Protein AF-A0A957HFU1-F1 (afdb_monomer)

Secondary structure (DSSP, 8-state):
-HHHHHHHHHHHHHTS--------PPP---PPPPPPPP----PPPPTT----S---HHHHHHHHTS------TTSPPPP-TT--PPSPPSSHHHHHHHHHHHHHTT--HHHHHHHIIIII---TTT-EEEEEE-SSSSSS-EEEEEEEETTTEEEEEEEEESSSSEEEEEEEE-SSSSPPEEEEEE-TTSSSSPEEEEEEEEEEETTEEEEEEEEEEEETTTTEEEES--SPEEEE--TTSPPPEEE-SSSSSPPEEEEEE-----TTT-SPPPEEEEEEE-SSSEEEEEEEEPPP-S-------

Mean predicted aligned error: 11.3 Å

Radius of gyration: 30.87 Å; Cα contacts (8 Å, |Δi|>4): 499; chains: 1; bounding box: 79×84×91 Å

pLDDT: mean 87.58, std 14.79, range [49.31, 98.75]

Foldseek 3Di:
DVVVVVVVVVVVVVVPDDDPDDPCDDDPDDDPDDDDDDDDDDDDPDPPDPDDPDPDVVVVVVVVPDDDDPPPQLAADAADPPQDQDAADQFQVVNQVSVQSSRNVRHDQVRVVCCCVPRVVWQPPAWDWDFPADQQPSPGTWIWIWTQHRPQKTKIWIWDRGRRGIDTQDIDIAPGNHHWHWQDFACQAVPDDTKTWTWGWDAPDPPFIWIWIWIWGQDPVVRHIDTQAPDIDTHGPDPVADDWHWADPPPPSHTKTKHWQPDLDDPVGHGDWTFIWIFGDPPRHTHGDDTGTDDDPDDDDDDDD

Sequence (305 aa):
MRKRLTGLIILLLLAACQPTTDSLFPTEIPFPTITPGQRLSGMLPSPGARLEVGSNPATAAAVAAQPTVTPNTSVCPAPNADAELPDFPASRVAAIDALLIFLNSGGTVDALSSAVISQWDAFGESGYLISDQDLTGEGTPELVMGYIAPGDVGTMLIFGCQGGRYTQLYEAIADGLEPPQILTIDDVNNNPPAEVVFVRRQCSTADACEIQTQMIYWEYTVGRFVNILPDPVYTIDDPDISLPQMRDMDNDEVQELVINLESNGNAATGPLRTGVNIYDWNGQFYVLSIIQLDPPRYRIQVVQD

Nearest PDB structures (foldseek):
  7mqa-assembly1_LH  TM=3.792E-01  e=5.467E-01  Homo sapiens
  6trv-assembly1_BBB  TM=4.669E-01  e=1.741E+00  Scedosporium apiospermum
  2b5m-assembly1_A  TM=2.662E-01  e=1.810E-01  Homo sapiens

Solvent-accessible surface area (backbone atoms only — not comparable to full-atom values): 18234 Å² total; per-residue (Å²): 121,77,77,66,57,61,58,56,56,56,58,59,61,69,68,74,74,70,79,82,77,80,80,78,68,79,77,82,74,82,73,81,77,80,76,82,81,80,84,87,84,77,87,75,79,72,93,76,75,82,73,71,97,63,93,47,68,67,57,56,50,55,62,71,63,50,79,70,79,74,77,66,41,90,43,55,48,64,79,29,92,84,41,64,74,74,79,74,43,90,33,45,69,54,38,52,52,44,52,44,52,20,40,51,53,4,33,45,69,70,58,47,55,49,41,41,51,74,72,51,60,25,33,75,94,70,35,49,79,48,62,84,47,42,39,76,63,79,83,58,52,25,40,39,36,20,26,39,32,46,86,55,29,1,27,25,39,31,34,35,72,59,77,31,28,58,42,82,59,46,74,48,72,15,62,45,52,58,22,40,45,75,72,48,76,43,49,44,75,68,59,79,44,27,26,45,31,32,35,25,44,45,56,88,43,101,89,46,49,29,30,38,48,49,34,32,34,58,39,77,93,76,70,40,65,45,66,37,41,80,66,83,44,73,44,78,64,45,96,90,48,75,75,69,44,79,44,57,83,84,76,78,69,39,41,25,44,38,36,68,38,73,59,55,56,46,94,87,75,37,81,43,78,34,33,39,40,33,26,37,76,74,88,79,36,46,39,84,72,48,78,51,68,51,82,81,90,69,84,87,79,84,85,83,132

Structure (mmCIF, N/CA/C/O backbone):
data_AF-A0A957HFU1-F1
#
_entry.id   AF-A0A957HFU1-F1
#
loop_
_atom_site.group_PDB
_atom_site.id
_atom_site.type_symbol
_atom_site.label_atom_id
_atom_site.label_alt_id
_ato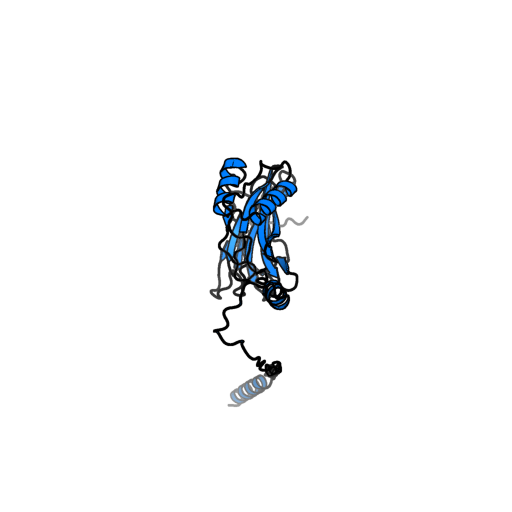m_site.label_comp_id
_atom_site.label_asym_id
_atom_site.label_entity_id
_atom_site.label_seq_id
_atom_site.pdbx_PDB_ins_code
_atom_site.Cartn_x
_atom_site.Cartn_y
_atom_site.Cartn_z
_atom_site.occupancy
_atom_site.B_iso_or_equiv
_atom_site.auth_seq_id
_atom_site.auth_comp_id
_atom_site.auth_asym_id
_atom_site.auth_atom_id
_atom_site.pdbx_PDB_model_num
ATOM 1 N N . MET A 1 1 ? 20.497 -62.457 -33.184 1.00 54.53 1 MET A N 1
ATOM 2 C CA . MET A 1 1 ? 19.951 -62.697 -31.825 1.00 54.53 1 MET A CA 1
ATOM 3 C C . MET A 1 1 ? 20.775 -62.089 -30.678 1.00 54.53 1 MET A C 1
ATOM 5 O O . MET A 1 1 ? 20.159 -61.584 -29.754 1.00 54.53 1 MET A O 1
ATOM 9 N N . ARG A 1 2 ? 22.120 -62.027 -30.723 1.00 50.06 2 ARG A N 1
ATOM 10 C CA . ARG A 1 2 ? 22.950 -61.489 -29.612 1.00 50.06 2 ARG A CA 1
ATOM 11 C C . ARG A 1 2 ? 22.766 -60.000 -29.248 1.00 50.06 2 ARG A C 1
ATOM 13 O O . ARG A 1 2 ? 22.955 -59.659 -28.092 1.00 50.06 2 ARG A O 1
ATOM 20 N N . LYS A 1 3 ? 22.357 -59.124 -30.178 1.00 49.31 3 LYS A N 1
ATOM 21 C CA . LYS A 1 3 ? 22.205 -57.674 -29.911 1.00 49.31 3 LYS A CA 1
ATOM 22 C C . LYS A 1 3 ? 20.935 -57.283 -29.136 1.00 49.31 3 LYS A C 1
ATOM 24 O O . LYS A 1 3 ? 20.869 -56.175 -28.625 1.00 49.31 3 LYS A O 1
ATOM 29 N N . ARG A 1 4 ? 19.934 -58.171 -29.030 1.00 53.31 4 ARG A N 1
ATOM 30 C CA . ARG A 1 4 ? 18.705 -57.890 -28.260 1.00 53.31 4 ARG A CA 1
ATOM 31 C C . ARG A 1 4 ? 18.848 -58.189 -26.765 1.00 53.31 4 ARG A C 1
ATOM 33 O O . ARG A 1 4 ? 18.104 -57.628 -25.975 1.00 53.31 4 ARG A O 1
ATOM 40 N N . LEU A 1 5 ? 19.820 -59.019 -26.376 1.00 60.72 5 LEU A N 1
ATOM 41 C CA . LEU A 1 5 ? 20.036 -59.368 -24.971 1.00 60.72 5 LEU A CA 1
ATOM 42 C C . LEU A 1 5 ? 20.732 -58.234 -24.200 1.00 60.72 5 LEU A C 1
ATOM 44 O O . LEU A 1 5 ? 20.415 -57.998 -23.043 1.00 60.72 5 LEU A O 1
ATOM 48 N N . THR A 1 6 ? 21.632 -57.490 -24.852 1.00 67.88 6 THR A N 1
ATOM 49 C CA . THR A 1 6 ? 22.420 -56.424 -24.209 1.00 67.88 6 THR A CA 1
ATOM 50 C C . THR A 1 6 ? 21.571 -55.212 -23.819 1.00 67.88 6 THR A C 1
ATOM 52 O O . THR A 1 6 ? 21.820 -54.608 -22.784 1.00 67.88 6 THR A O 1
ATOM 55 N N . GLY A 1 7 ? 20.532 -54.889 -24.599 1.00 70.12 7 GLY A N 1
ATOM 56 C CA . GLY A 1 7 ? 19.613 -53.793 -24.270 1.00 70.12 7 GLY A CA 1
ATOM 57 C C . GLY A 1 7 ? 18.745 -54.079 -23.041 1.00 70.1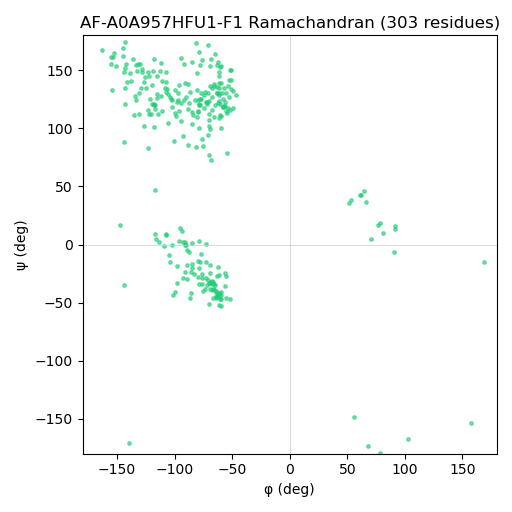2 7 GLY A C 1
ATOM 58 O O . GLY A 1 7 ? 18.458 -53.168 -22.272 1.00 70.12 7 GLY A O 1
ATOM 59 N N . LEU A 1 8 ? 18.384 -55.348 -22.810 1.00 73.06 8 LEU A N 1
ATOM 60 C CA . LEU A 1 8 ? 17.522 -55.722 -21.687 1.00 73.06 8 LEU A CA 1
ATOM 61 C C . LEU A 1 8 ? 18.246 -55.608 -20.334 1.00 73.06 8 LEU A C 1
ATOM 63 O O . LEU A 1 8 ? 17.627 -55.211 -19.353 1.00 73.06 8 LEU A O 1
ATOM 67 N N . ILE A 1 9 ? 19.553 -55.905 -20.272 1.00 73.62 9 ILE A N 1
ATOM 68 C CA . ILE A 1 9 ? 20.298 -55.813 -18.998 1.00 73.62 9 ILE A CA 1
ATOM 69 C C . ILE A 1 9 ? 20.615 -54.355 -18.627 1.00 73.62 9 ILE A C 1
ATOM 71 O O . ILE A 1 9 ? 20.656 -54.034 -17.445 1.00 73.62 9 ILE A O 1
ATOM 75 N N . ILE A 1 10 ? 20.760 -53.455 -19.610 1.00 70.31 10 ILE A N 1
ATOM 76 C CA . ILE A 1 10 ? 20.951 -52.018 -19.343 1.00 70.31 10 ILE A CA 1
ATOM 77 C C . ILE A 1 10 ? 19.667 -51.395 -18.769 1.00 70.31 10 ILE A C 1
ATOM 79 O O . ILE A 1 10 ? 19.746 -50.606 -17.833 1.00 70.31 10 ILE A O 1
ATOM 83 N N . LEU A 1 11 ? 18.485 -51.804 -19.249 1.00 69.25 11 LEU A N 1
ATOM 84 C CA . LEU A 1 11 ? 17.208 -51.349 -18.682 1.00 69.25 11 LEU A CA 1
ATOM 85 C C . LEU A 1 11 ? 16.969 -51.863 -17.251 1.00 69.25 11 LEU A C 1
ATOM 87 O O . LEU A 1 11 ? 16.405 -51.141 -16.436 1.00 69.25 11 LEU A O 1
ATOM 91 N N . LEU A 1 12 ? 17.435 -53.073 -16.923 1.00 70.88 12 LEU A N 1
ATOM 92 C CA . LEU A 1 12 ? 17.348 -53.626 -15.564 1.00 70.88 12 LEU A CA 1
ATOM 93 C C . LEU A 1 12 ? 18.286 -52.928 -14.566 1.00 70.88 12 LEU A C 1
ATOM 95 O O . LEU A 1 12 ? 17.945 -52.828 -13.391 1.00 70.88 12 LEU A O 1
ATOM 99 N N . LEU A 1 13 ? 19.433 -52.411 -15.017 1.00 68.62 13 LEU A N 1
ATOM 100 C CA . LEU A 1 13 ? 20.373 -51.684 -14.152 1.00 68.62 13 LEU A CA 1
ATOM 101 C C . LEU A 1 13 ? 19.903 -50.259 -13.816 1.00 68.62 13 LEU A C 1
ATOM 103 O O . LEU A 1 13 ? 20.257 -49.744 -12.761 1.00 68.62 13 LEU A O 1
ATOM 107 N N . LEU A 1 14 ? 19.072 -49.641 -14.662 1.00 65.88 14 LEU A N 1
ATOM 108 C CA . LEU A 1 14 ? 18.538 -48.292 -14.426 1.00 65.88 14 LEU A CA 1
ATOM 109 C C . LEU A 1 14 ? 17.357 -48.257 -13.437 1.00 65.88 14 LEU A C 1
ATOM 111 O O . LEU A 1 14 ? 17.033 -47.191 -12.926 1.00 65.88 14 LEU A O 1
ATOM 115 N N . ALA A 1 15 ? 16.741 -49.401 -13.122 1.00 62.97 15 ALA A N 1
ATOM 116 C CA . ALA A 1 15 ? 15.634 -49.484 -12.162 1.00 62.97 15 ALA A CA 1
ATOM 117 C C . ALA A 1 15 ? 16.084 -49.663 -10.694 1.00 62.97 15 ALA A C 1
ATOM 119 O O . ALA A 1 15 ? 15.249 -49.632 -9.796 1.00 62.97 15 ALA A O 1
ATOM 120 N N . ALA A 1 16 ? 17.383 -49.851 -10.428 1.00 62.06 16 ALA A N 1
ATOM 121 C CA . ALA A 1 16 ? 17.893 -50.172 -9.090 1.00 62.06 16 ALA A CA 1
ATOM 122 C C . ALA A 1 16 ? 18.288 -48.948 -8.233 1.00 62.06 16 ALA A C 1
ATOM 124 O O . ALA A 1 16 ? 18.712 -49.122 -7.094 1.00 62.06 16 ALA A O 1
ATOM 125 N N . CYS A 1 17 ? 18.146 -47.723 -8.749 1.00 56.97 17 CYS A N 1
ATOM 126 C CA . CYS A 1 17 ? 18.508 -46.488 -8.040 1.00 56.97 17 CYS A CA 1
ATOM 127 C C . CYS A 1 17 ? 17.298 -45.578 -7.788 1.00 56.97 17 CYS A C 1
ATOM 129 O O . CYS A 1 17 ? 17.365 -44.378 -8.044 1.00 56.97 17 CYS A O 1
ATOM 131 N N . GLN A 1 18 ? 16.188 -46.129 -7.289 1.00 68.75 18 GLN A N 1
ATOM 132 C CA . GLN A 1 18 ? 15.166 -45.279 -6.678 1.00 68.75 18 GLN A CA 1
ATOM 133 C C . GLN A 1 18 ? 15.597 -44.926 -5.245 1.00 68.75 18 GLN A C 1
ATOM 135 O O . GLN A 1 18 ? 15.896 -45.840 -4.474 1.00 68.75 18 GLN A O 1
ATOM 140 N N . PRO A 1 19 ? 15.676 -43.632 -4.885 1.00 71.19 19 PRO A N 1
ATOM 141 C CA . PRO A 1 19 ? 15.922 -43.230 -3.509 1.00 71.19 19 PRO A CA 1
ATOM 142 C C . PRO A 1 19 ? 14.761 -43.714 -2.639 1.00 71.19 19 PRO A C 1
ATOM 144 O O . PRO A 1 19 ? 13.595 -43.513 -2.976 1.00 71.19 19 PRO A O 1
ATOM 147 N N . THR A 1 20 ? 15.086 -44.373 -1.530 1.00 69.56 20 THR A N 1
ATOM 148 C CA . THR A 1 20 ? 14.116 -44.718 -0.495 1.00 69.56 20 THR A CA 1
ATOM 149 C C . THR A 1 20 ? 13.523 -43.415 0.034 1.00 69.56 20 THR A C 1
ATOM 151 O O . THR A 1 20 ? 14.231 -42.615 0.641 1.00 69.56 20 THR A O 1
ATOM 154 N N . THR A 1 21 ? 12.245 -43.165 -0.234 1.00 62.81 21 THR A N 1
ATOM 155 C CA . THR A 1 21 ? 11.500 -4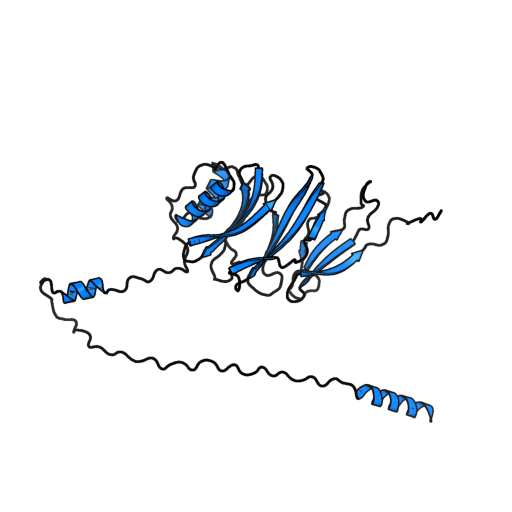2.097 0.426 1.00 62.81 21 THR A CA 1
ATOM 156 C C . THR A 1 21 ? 11.286 -42.516 1.872 1.00 62.81 21 THR A C 1
ATOM 158 O O . THR A 1 21 ? 10.442 -43.364 2.165 1.00 62.81 21 THR A O 1
ATOM 161 N N . ASP A 1 22 ? 12.081 -41.953 2.782 1.00 57.81 22 ASP A N 1
ATOM 162 C CA . ASP A 1 22 ? 11.796 -42.047 4.207 1.00 57.81 22 ASP A CA 1
ATOM 163 C C . ASP A 1 22 ? 10.425 -41.415 4.449 1.00 57.81 22 ASP A C 1
ATOM 165 O O . ASP A 1 22 ? 10.209 -40.215 4.277 1.00 57.81 22 ASP A O 1
ATOM 169 N N . SER A 1 23 ? 9.465 -42.269 4.792 1.00 57.56 23 SER A N 1
ATOM 170 C CA . SER A 1 23 ? 8.140 -41.852 5.208 1.00 57.56 23 SER A CA 1
ATOM 171 C C . SER A 1 23 ? 8.265 -41.211 6.585 1.00 57.56 23 SER A C 1
ATOM 173 O O . SER A 1 23 ? 8.268 -41.887 7.614 1.00 57.56 23 SER A O 1
ATOM 175 N N . LEU A 1 24 ? 8.399 -39.886 6.594 1.00 55.62 24 LEU A N 1
ATOM 176 C CA . LEU A 1 24 ? 8.180 -39.061 7.773 1.00 55.62 24 LEU A CA 1
ATOM 177 C C . LEU A 1 24 ? 6.678 -39.067 8.068 1.00 55.62 24 LEU A C 1
ATOM 179 O O . LEU A 1 24 ? 5.956 -38.130 7.734 1.00 55.62 24 LEU A O 1
ATOM 183 N N . PHE A 1 25 ? 6.182 -40.157 8.655 1.00 65.19 25 PHE A N 1
ATOM 184 C CA . PHE A 1 25 ? 4.889 -40.096 9.319 1.00 65.19 25 PHE A CA 1
ATOM 185 C C . PHE A 1 25 ? 4.981 -39.021 10.411 1.00 65.19 25 PHE A C 1
ATOM 187 O O . PHE A 1 25 ? 5.948 -39.030 11.182 1.00 65.19 25 PHE A O 1
ATOM 194 N N . PRO A 1 26 ? 4.019 -38.088 10.478 1.00 65.25 26 PRO A N 1
ATOM 195 C CA . PRO A 1 26 ? 4.007 -37.071 11.513 1.00 65.25 26 PRO A CA 1
ATOM 196 C C . PRO A 1 26 ? 3.991 -37.755 12.880 1.00 65.25 26 PRO A C 1
ATOM 198 O O . PRO A 1 26 ? 3.138 -38.597 13.160 1.00 65.25 26 PRO A O 1
ATOM 201 N N . THR A 1 27 ? 4.956 -37.408 13.730 1.00 63.84 27 THR A N 1
ATOM 202 C CA . THR A 1 27 ? 4.916 -37.740 15.155 1.00 63.84 27 THR A CA 1
ATOM 203 C C . THR A 1 27 ? 3.598 -37.226 15.718 1.00 63.84 27 THR A C 1
ATOM 205 O O . THR A 1 27 ? 3.361 -36.018 15.694 1.00 63.84 27 THR A O 1
ATOM 208 N N . GLU A 1 28 ? 2.745 -38.129 16.206 1.00 56.22 28 GLU A N 1
ATOM 209 C CA . GLU A 1 28 ? 1.543 -37.748 16.944 1.00 56.22 28 GLU A CA 1
ATOM 210 C C . GLU A 1 28 ? 1.954 -36.834 18.102 1.00 56.22 28 GLU A C 1
ATOM 212 O O . GLU A 1 28 ?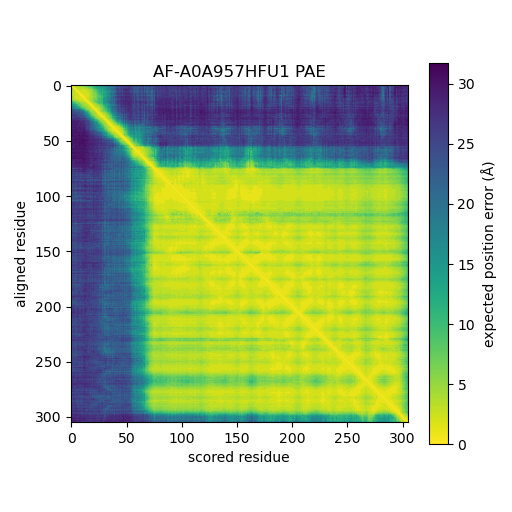 2.660 -37.240 19.027 1.00 56.22 28 GLU A O 1
ATOM 217 N N . ILE A 1 29 ? 1.538 -35.572 18.022 1.00 55.62 29 ILE A N 1
ATOM 218 C CA . ILE A 1 29 ? 1.706 -34.606 19.099 1.00 55.62 29 ILE A CA 1
ATOM 219 C C . ILE A 1 29 ? 0.673 -34.994 20.165 1.00 55.62 29 ILE A C 1
ATOM 221 O O . ILE A 1 29 ? -0.525 -34.979 19.870 1.00 55.62 29 ILE A O 1
ATOM 225 N N . PRO A 1 30 ? 1.078 -35.373 21.391 1.00 65.75 30 PRO A N 1
ATOM 226 C CA . PRO A 1 30 ? 0.121 -35.701 22.434 1.00 65.75 30 PRO A CA 1
ATOM 227 C C . PRO A 1 30 ? -0.656 -34.436 22.802 1.00 65.75 30 PRO A C 1
ATOM 229 O O . PRO A 1 30 ? -0.112 -33.509 23.404 1.00 65.75 30 PRO A O 1
ATOM 232 N N . PHE A 1 31 ? -1.937 -34.391 22.436 1.00 54.03 31 PHE A N 1
ATOM 233 C CA . PHE A 1 31 ? -2.833 -33.340 22.898 1.00 54.03 31 PHE A CA 1
ATOM 234 C C . PHE A 1 31 ? -2.915 -33.369 24.432 1.00 54.03 31 PHE A C 1
ATOM 236 O O . PHE A 1 31 ? -2.986 -34.450 25.028 1.00 54.03 31 PHE A O 1
ATOM 243 N N . PRO A 1 32 ? -2.917 -32.202 25.099 1.00 55.09 32 PRO A N 1
ATOM 244 C CA . PRO A 1 32 ? -3.079 -32.138 26.540 1.00 55.09 32 PRO A CA 1
ATOM 245 C C . PRO A 1 32 ? -4.427 -32.749 26.932 1.00 55.09 32 PRO A C 1
ATOM 247 O O . PRO A 1 32 ? -5.492 -32.309 26.503 1.00 55.09 32 PRO A O 1
ATOM 250 N N . THR A 1 33 ? -4.364 -33.790 27.759 1.00 66.38 33 THR A N 1
ATOM 251 C CA . THR A 1 33 ? -5.538 -34.427 28.357 1.00 66.38 33 THR A CA 1
ATOM 252 C C . THR A 1 33 ? -6.344 -33.369 29.113 1.00 66.38 33 THR A C 1
ATOM 254 O O . THR A 1 33 ? -5.821 -32.721 30.018 1.00 66.38 33 THR A O 1
ATOM 257 N N . ILE A 1 34 ? -7.615 -33.198 28.747 1.00 59.44 34 ILE A N 1
ATOM 258 C CA . ILE A 1 34 ? -8.580 -32.344 29.449 1.00 59.44 34 ILE A CA 1
ATOM 259 C C . ILE A 1 34 ? -8.572 -32.637 30.956 1.00 59.44 34 ILE A C 1
ATOM 261 O O . ILE A 1 34 ? -8.908 -33.739 31.393 1.00 59.44 34 ILE A O 1
ATOM 265 N N . THR A 1 35 ? -8.204 -31.635 31.757 1.00 67.88 35 THR A N 1
ATOM 266 C CA . THR A 1 35 ? -8.335 -31.670 33.218 1.00 67.88 35 THR A CA 1
ATOM 267 C C . THR A 1 35 ? -9.820 -31.807 33.576 1.00 67.88 35 THR A C 1
ATOM 269 O O . THR A 1 35 ? -10.614 -30.959 33.163 1.00 67.88 35 THR A O 1
ATOM 272 N N . PRO A 1 36 ? -10.235 -32.832 34.345 1.00 63.25 36 PRO A N 1
ATOM 273 C CA . PRO A 1 36 ? -11.622 -32.977 34.768 1.00 63.25 36 PRO A CA 1
ATOM 274 C C . PRO A 1 36 ? -12.076 -31.742 35.556 1.00 63.25 36 PRO A C 1
ATOM 276 O O . PRO A 1 36 ? -11.525 -31.431 36.613 1.00 63.25 36 PRO A O 1
ATOM 279 N N . GLY A 1 37 ? -13.083 -31.034 35.042 1.00 58.84 37 GLY A N 1
ATOM 280 C CA . GLY A 1 37 ? -13.685 -29.900 35.736 1.00 58.84 37 GLY A CA 1
ATOM 281 C C . GLY A 1 37 ? -14.295 -30.335 37.069 1.00 58.84 37 GLY A C 1
ATOM 282 O O . GLY A 1 37 ? -15.053 -31.305 37.133 1.00 58.84 37 GLY A O 1
ATOM 283 N N . GLN A 1 38 ? -13.971 -29.622 38.150 1.00 64.31 38 GLN A N 1
ATOM 284 C CA . GLN A 1 38 ? -14.606 -29.848 39.444 1.00 64.31 38 GLN A CA 1
ATOM 285 C C . GLN A 1 38 ? -16.003 -29.229 39.461 1.00 64.31 38 GLN A C 1
ATOM 287 O O . GLN A 1 38 ? -16.200 -28.061 39.131 1.00 64.31 38 GLN A O 1
ATOM 292 N N . ARG A 1 39 ? -16.991 -30.020 39.882 1.00 60.69 39 ARG A N 1
ATOM 293 C CA . ARG A 1 39 ? -18.360 -29.551 40.075 1.00 60.69 39 ARG A CA 1
ATOM 294 C C . ARG A 1 39 ? -18.452 -28.833 41.420 1.00 60.69 39 ARG A C 1
ATOM 296 O O . ARG A 1 39 ? -18.416 -29.473 42.467 1.00 60.69 39 ARG A O 1
ATOM 303 N N . LEU A 1 40 ? -18.608 -27.514 41.392 1.00 59.44 40 LEU A N 1
ATOM 304 C CA . LEU A 1 40 ? -18.982 -26.741 42.574 1.00 59.44 40 LEU A CA 1
ATOM 305 C C . LEU A 1 40 ? -20.491 -26.898 42.808 1.00 59.44 40 LEU A C 1
ATOM 307 O O . LEU A 1 40 ? -21.304 -26.661 41.916 1.00 59.44 40 LEU A O 1
ATOM 311 N N . SER A 1 41 ? -20.880 -27.336 44.004 1.00 66.12 41 SER A N 1
ATOM 312 C CA . SER A 1 41 ? -22.271 -27.321 44.469 1.00 66.12 41 SER A CA 1
ATOM 313 C C . SER A 1 41 ? -22.364 -26.466 45.723 1.00 66.12 41 SER A C 1
ATOM 315 O O . SER A 1 41 ? -21.704 -26.747 46.718 1.00 66.12 41 SER A O 1
ATOM 317 N N . GLY A 1 42 ? -23.190 -25.425 45.659 1.00 76.12 42 GLY A N 1
ATOM 318 C CA . GLY A 1 42 ? -23.568 -24.590 46.794 1.00 76.12 42 GLY A CA 1
ATOM 319 C C . GLY A 1 42 ? -25.086 -24.589 46.954 1.00 76.12 42 GLY A C 1
ATOM 320 O O . GLY A 1 42 ? -25.818 -24.720 45.973 1.00 76.12 42 GLY A O 1
ATOM 321 N N . MET A 1 43 ? -25.565 -24.460 48.190 1.00 66.56 43 MET A N 1
ATOM 322 C CA . MET A 1 43 ? -26.986 -24.236 48.458 1.00 66.56 43 MET A CA 1
ATOM 323 C C . MET A 1 43 ? -27.382 -22.850 47.941 1.00 66.56 43 MET A C 1
ATOM 325 O O . MET A 1 43 ? -26.898 -21.837 48.443 1.00 66.56 43 MET A O 1
ATOM 329 N N . LEU A 1 44 ? -28.274 -22.809 46.951 1.00 56.06 44 LEU A N 1
ATOM 330 C CA . LEU A 1 44 ? -28.971 -21.582 46.579 1.00 56.06 44 LEU A CA 1
ATOM 331 C C . LEU A 1 44 ? -29.978 -21.240 47.691 1.00 56.06 44 LEU A C 1
ATOM 333 O O . LEU A 1 44 ? -30.741 -22.122 48.098 1.00 56.06 44 LEU A O 1
ATOM 337 N N . PRO A 1 45 ? -30.002 -19.998 48.203 1.00 63.53 45 PRO A N 1
ATOM 338 C CA . PRO A 1 45 ? -31.025 -19.584 49.152 1.00 63.53 45 PRO A CA 1
ATOM 339 C C . PRO A 1 45 ? -32.412 -19.687 48.502 1.00 63.53 45 PRO A C 1
ATOM 341 O O . PRO A 1 45 ? -32.605 -19.273 47.358 1.00 63.53 45 PRO A O 1
ATOM 344 N N . SER A 1 46 ? -33.375 -20.260 49.229 1.00 66.56 46 SER A N 1
ATOM 345 C CA . SER A 1 46 ? -34.743 -20.466 48.744 1.00 66.56 46 SER A CA 1
ATOM 346 C C . SER A 1 46 ? -35.384 -19.154 48.260 1.00 66.56 46 SER A C 1
ATOM 348 O O . SER A 1 46 ? -35.405 -18.175 49.015 1.00 66.56 46 SER A O 1
ATOM 350 N N . PRO A 1 47 ? -35.983 -19.131 47.054 1.00 51.94 47 PRO A N 1
ATOM 351 C CA . PRO A 1 47 ? -36.770 -17.999 46.588 1.00 51.94 47 PRO A CA 1
ATOM 352 C C . PRO A 1 47 ? -38.059 -17.923 47.415 1.00 51.94 47 PRO A C 1
ATOM 354 O O . PRO A 1 47 ? -38.994 -18.691 47.206 1.00 51.94 47 PRO A O 1
ATOM 357 N N . GLY A 1 48 ? -38.092 -17.038 48.413 1.00 54.91 48 GLY A N 1
ATOM 358 C CA . GLY A 1 48 ? -39.274 -16.865 49.266 1.00 54.91 48 GLY A CA 1
ATOM 359 C C . GLY A 1 48 ? -39.081 -16.020 50.524 1.00 54.91 48 GLY A C 1
ATOM 360 O O . GLY A 1 48 ? -40.068 -15.567 51.101 1.00 54.91 48 GLY A O 1
ATOM 361 N N . ALA A 1 49 ? -37.845 -15.744 50.948 1.00 56.56 49 ALA A N 1
ATOM 362 C CA . ALA A 1 49 ? -37.613 -14.825 52.058 1.00 56.56 49 ALA A CA 1
ATOM 363 C C . ALA A 1 49 ? -37.744 -13.371 51.575 1.00 56.56 49 ALA A C 1
ATOM 365 O O . ALA A 1 49 ? -36.824 -12.818 50.973 1.00 56.56 49 ALA A O 1
ATOM 366 N N . ARG A 1 50 ? -38.895 -12.738 51.841 1.00 52.09 50 ARG A N 1
ATOM 367 C CA . ARG A 1 50 ? -39.006 -11.273 51.854 1.00 52.09 50 ARG A CA 1
ATOM 368 C C . ARG A 1 50 ? -38.034 -10.748 52.913 1.00 52.09 50 ARG A C 1
ATOM 370 O O . ARG A 1 50 ? -38.326 -10.810 54.102 1.00 52.09 50 ARG A O 1
ATOM 377 N N . LEU A 1 51 ? -36.872 -10.281 52.469 1.00 52.16 51 LEU A N 1
ATOM 378 C CA . LEU A 1 51 ? -35.942 -9.531 53.300 1.00 52.16 51 LEU A CA 1
ATOM 379 C C . LEU A 1 51 ? -36.571 -8.164 53.576 1.00 52.16 51 LEU A C 1
ATOM 381 O O . LEU A 1 51 ? -36.748 -7.357 52.664 1.00 52.16 51 LEU A O 1
ATOM 385 N N . GLU A 1 52 ? -36.937 -7.927 54.835 1.00 58.50 52 GLU A N 1
ATOM 386 C CA . GLU A 1 52 ? -37.094 -6.567 55.337 1.00 58.50 52 GLU A CA 1
ATOM 387 C C . GLU A 1 52 ? -35.810 -5.786 55.045 1.00 58.50 52 GLU A C 1
ATOM 389 O O . GLU A 1 52 ? -34.703 -6.326 55.113 1.00 58.50 52 GLU A O 1
ATOM 394 N N . VAL A 1 53 ? -35.981 -4.516 54.680 1.00 53.78 53 VAL A N 1
ATOM 395 C CA . VAL A 1 53 ? -34.926 -3.563 54.326 1.00 53.78 53 VAL A CA 1
ATOM 396 C C . VAL A 1 53 ? -34.115 -3.226 55.583 1.00 53.78 53 VAL A C 1
ATOM 398 O O . VAL A 1 53 ? -34.245 -2.166 56.180 1.00 53.78 53 VAL A O 1
ATOM 401 N N . GLY A 1 54 ? -33.307 -4.180 56.025 1.00 57.91 54 GLY A N 1
ATOM 402 C CA . GLY A 1 54 ? -32.258 -4.023 57.013 1.00 57.91 54 GLY A CA 1
ATOM 403 C C . GLY A 1 54 ? -30.947 -4.331 56.315 1.00 57.91 54 GLY A C 1
ATOM 404 O O . GLY A 1 54 ? -30.774 -5.419 55.767 1.00 57.91 54 GLY A O 1
ATOM 405 N N . SER A 1 55 ? -30.053 -3.351 56.292 1.00 60.19 55 SER A N 1
ATOM 406 C CA . SER A 1 55 ? -28.703 -3.371 55.733 1.00 60.19 55 SER A CA 1
ATOM 407 C C . SER A 1 55 ? -27.862 -4.517 56.312 1.00 60.19 55 SER A C 1
ATOM 409 O O . SER A 1 55 ? -27.024 -4.333 57.189 1.00 60.19 55 SER A O 1
ATOM 411 N N . ASN A 1 56 ? -28.088 -5.732 55.815 1.00 63.28 56 ASN A N 1
ATOM 412 C CA . ASN A 1 56 ? -27.233 -6.870 56.087 1.00 63.28 56 ASN A CA 1
ATOM 413 C C . ASN A 1 56 ? -25.914 -6.657 55.318 1.00 63.28 56 ASN A C 1
ATOM 415 O O . ASN A 1 56 ? -25.950 -6.550 54.086 1.00 63.28 56 ASN A O 1
ATOM 419 N N . PRO A 1 57 ? -24.751 -6.616 55.995 1.00 64.44 57 PRO A N 1
ATOM 420 C CA . PRO A 1 57 ? -23.451 -6.491 55.336 1.00 64.44 57 PRO A CA 1
ATOM 421 C C . PRO A 1 57 ? -23.195 -7.593 54.293 1.00 64.44 57 PRO A C 1
ATOM 423 O O . PRO A 1 57 ? -22.468 -7.360 53.331 1.00 64.44 57 PRO A O 1
ATOM 426 N N . ALA A 1 58 ? -23.844 -8.756 54.411 1.00 60.62 58 ALA A N 1
ATOM 427 C CA . ALA A 1 58 ? -23.785 -9.821 53.412 1.00 60.62 58 ALA A CA 1
ATOM 428 C C . ALA A 1 58 ? -24.454 -9.437 52.079 1.00 60.62 58 ALA A C 1
ATOM 430 O O . ALA A 1 58 ? -23.982 -9.855 51.027 1.00 60.62 58 ALA A O 1
ATOM 431 N N . THR A 1 59 ? -25.504 -8.611 52.091 1.00 64.44 59 THR A N 1
ATOM 432 C CA . THR A 1 59 ? -26.144 -8.120 50.858 1.00 64.44 59 THR A CA 1
ATOM 433 C C . THR A 1 59 ? -25.270 -7.070 50.175 1.00 64.44 59 THR A C 1
ATOM 435 O O . THR A 1 59 ? -25.126 -7.094 48.957 1.00 64.44 59 THR A O 1
ATOM 438 N N . ALA A 1 60 ? -24.618 -6.194 50.948 1.00 62.88 60 ALA A N 1
ATOM 439 C CA . ALA A 1 60 ? -23.646 -5.241 50.410 1.00 62.88 60 ALA A CA 1
ATOM 440 C C . ALA A 1 60 ? -22.424 -5.955 49.804 1.00 62.88 60 ALA A C 1
ATOM 442 O O . ALA A 1 60 ? -21.988 -5.595 48.715 1.00 62.88 60 ALA A O 1
ATOM 443 N N . ALA A 1 61 ? -21.926 -7.012 50.455 1.00 67.38 61 ALA A N 1
ATOM 444 C CA . ALA A 1 61 ? -20.847 -7.843 49.923 1.00 67.38 61 ALA A CA 1
ATOM 445 C C . ALA A 1 61 ? -21.267 -8.626 48.666 1.00 67.38 61 ALA A C 1
ATOM 447 O O . ALA A 1 61 ? -20.482 -8.726 47.731 1.00 67.38 61 ALA A O 1
ATOM 448 N N . ALA A 1 62 ? -22.502 -9.134 48.602 1.00 62.47 62 ALA A N 1
ATOM 449 C CA . ALA A 1 62 ? -23.012 -9.849 47.430 1.00 62.47 62 ALA A CA 1
ATOM 450 C C . ALA A 1 62 ? -23.240 -8.934 46.213 1.00 62.47 62 ALA A C 1
ATOM 452 O O . ALA A 1 62 ? -23.038 -9.367 45.083 1.00 62.47 62 ALA A O 1
ATOM 453 N N . VAL A 1 63 ? -23.629 -7.671 46.431 1.00 64.62 63 VAL A N 1
ATOM 454 C CA . VAL A 1 63 ? -23.734 -6.669 45.356 1.00 64.62 63 VAL A CA 1
ATOM 455 C C . VAL A 1 63 ? -22.347 -6.178 44.927 1.00 64.62 63 VAL A C 1
ATOM 457 O O . VAL A 1 63 ? -22.093 -6.057 43.734 1.00 64.62 63 VAL A O 1
ATOM 460 N N . ALA A 1 64 ? -21.421 -5.962 45.868 1.00 67.56 64 ALA A N 1
ATOM 461 C CA . ALA A 1 64 ? -20.044 -5.562 45.560 1.00 67.56 64 ALA A CA 1
ATOM 462 C C . ALA A 1 64 ? -19.215 -6.675 44.889 1.00 67.56 64 ALA A C 1
ATOM 464 O O . ALA A 1 64 ? -18.254 -6.379 44.187 1.00 67.56 64 ALA A O 1
ATOM 465 N N . ALA A 1 65 ? -19.586 -7.942 45.093 1.00 64.31 65 ALA A N 1
ATOM 466 C CA . ALA A 1 65 ? -18.964 -9.102 44.459 1.00 64.31 65 ALA A CA 1
ATOM 467 C C . ALA A 1 65 ? -19.671 -9.540 43.166 1.00 64.31 65 ALA A C 1
ATOM 469 O O . ALA A 1 65 ? -19.396 -10.637 42.671 1.00 64.31 65 ALA A O 1
ATOM 470 N N . GLN A 1 66 ? -20.587 -8.730 42.614 1.00 67.56 66 GLN A N 1
ATOM 471 C CA . GLN A 1 66 ? -21.095 -9.016 41.278 1.00 67.56 66 GLN A CA 1
ATOM 472 C C . GLN A 1 66 ? -19.924 -8.970 40.292 1.00 67.56 66 GLN A C 1
ATOM 474 O O . GLN A 1 66 ? -19.172 -7.992 40.302 1.00 67.56 66 GLN A O 1
ATOM 479 N N . PRO A 1 67 ? -19.746 -10.009 39.457 1.00 64.25 67 PRO A N 1
ATOM 480 C CA . PRO A 1 67 ? -18.758 -9.973 38.397 1.00 64.25 67 PRO A CA 1
ATOM 481 C C . PRO A 1 67 ? -19.034 -8.736 37.550 1.00 64.25 67 PRO A C 1
ATOM 483 O O . PRO A 1 67 ? -20.095 -8.625 36.932 1.00 64.25 67 PRO A O 1
ATOM 486 N N . THR A 1 68 ? -18.109 -7.781 37.548 1.00 72.94 68 THR A N 1
ATOM 487 C CA . THR A 1 68 ? -18.121 -6.755 36.516 1.00 72.94 68 THR A CA 1
ATOM 488 C C . THR A 1 68 ? -17.901 -7.478 35.196 1.00 72.94 68 THR A C 1
ATOM 490 O O . THR A 1 68 ? -17.089 -8.403 35.118 1.00 72.94 68 THR A O 1
ATOM 493 N N . VAL A 1 69 ? -18.681 -7.117 34.174 1.00 69.56 69 VAL A N 1
ATOM 494 C CA . VAL A 1 69 ? -18.507 -7.672 32.829 1.00 69.56 69 VAL A CA 1
ATOM 495 C C . VAL A 1 69 ? -17.037 -7.490 32.475 1.00 69.56 69 VAL A C 1
ATOM 497 O O . VAL A 1 69 ? -16.555 -6.357 32.458 1.00 69.56 69 VAL A O 1
ATOM 500 N N . THR A 1 70 ? -16.307 -8.595 32.294 1.00 67.88 70 THR A N 1
ATOM 501 C CA . THR A 1 70 ? -14.910 -8.529 31.869 1.00 67.88 70 THR A CA 1
ATOM 502 C C . THR A 1 70 ? -14.904 -7.745 30.562 1.00 67.88 70 THR A C 1
ATOM 504 O O . THR A 1 70 ? -15.608 -8.162 29.638 1.00 67.88 70 THR A O 1
ATOM 507 N N . PRO A 1 71 ? -14.218 -6.589 30.492 1.00 69.31 71 PRO A N 1
ATOM 508 C CA . PRO A 1 71 ? -14.220 -5.780 29.287 1.00 69.31 71 PRO A CA 1
ATOM 509 C C . PRO A 1 71 ? -13.815 -6.651 28.105 1.00 69.31 71 PRO A C 1
ATOM 511 O O . PRO A 1 71 ? -12.802 -7.349 28.177 1.00 69.31 71 PRO A O 1
ATOM 514 N N . ASN A 1 72 ? -14.627 -6.654 27.050 1.00 72.56 72 ASN A N 1
ATOM 515 C CA . ASN A 1 72 ? -14.278 -7.388 25.850 1.00 72.56 72 ASN A CA 1
ATOM 516 C C . ASN A 1 72 ? -13.211 -6.595 25.090 1.00 72.56 72 ASN A C 1
ATOM 518 O O . ASN A 1 72 ? -13.527 -5.729 24.281 1.00 72.56 72 ASN A O 1
ATOM 522 N N . THR A 1 73 ? -11.943 -6.871 25.384 1.00 75.62 73 THR A N 1
ATOM 523 C CA . THR A 1 73 ? -10.800 -6.207 24.747 1.00 75.62 73 THR A CA 1
ATOM 524 C C . THR A 1 73 ? -10.573 -6.659 23.304 1.00 75.62 73 THR A C 1
ATOM 526 O O . THR A 1 73 ? -9.622 -6.194 22.685 1.00 75.62 73 THR A O 1
ATOM 529 N N . SER A 1 74 ? -11.397 -7.567 22.769 1.00 75.31 74 SER A N 1
ATOM 530 C CA . SER A 1 74 ? -11.378 -7.936 21.350 1.00 75.31 74 SER A CA 1
ATOM 531 C C . SER A 1 74 ? -12.319 -7.078 20.501 1.00 75.31 74 SER A C 1
ATOM 533 O O . SER A 1 74 ? -12.441 -7.328 19.311 1.00 75.31 74 SER A O 1
ATOM 535 N N . VAL A 1 75 ? -13.040 -6.123 21.100 1.00 85.81 75 VAL A N 1
ATOM 536 C CA . VAL A 1 75 ? -14.006 -5.274 20.392 1.00 85.81 75 VAL A CA 1
ATOM 537 C C . VAL A 1 75 ? -13.516 -3.840 20.429 1.00 85.81 75 VAL A C 1
ATOM 539 O O . VAL A 1 75 ? -13.172 -3.320 21.492 1.00 85.81 75 VAL A O 1
ATOM 542 N N . CYS A 1 76 ? -13.487 -3.206 19.264 1.00 92.12 76 CYS A N 1
ATOM 543 C CA . CYS A 1 76 ? -13.102 -1.809 19.135 1.00 92.12 76 CYS A CA 1
ATOM 544 C C . CYS A 1 76 ? -14.094 -0.890 19.850 1.00 92.12 76 CYS A C 1
ATOM 546 O O . CYS A 1 76 ? -15.212 -1.310 20.174 1.00 92.12 76 CYS A O 1
ATOM 548 N N . PRO A 1 77 ? -13.709 0.370 20.106 1.00 94.31 77 PRO A N 1
ATOM 549 C CA . PRO A 1 77 ? -14.604 1.341 20.713 1.00 94.31 77 PRO A CA 1
ATOM 550 C C . PRO A 1 77 ? -15.951 1.374 19.991 1.00 94.31 77 PRO A C 1
ATOM 552 O O . PRO A 1 77 ? -16.018 1.392 18.762 1.00 94.31 77 PRO A O 1
ATOM 555 N N . ALA A 1 78 ? -17.032 1.334 20.770 1.00 93.50 78 ALA A N 1
ATOM 556 C CA . ALA A 1 78 ? -18.372 1.371 20.210 1.00 93.50 78 ALA A CA 1
ATOM 557 C C . ALA A 1 78 ? -18.583 2.687 19.437 1.00 93.50 78 ALA A C 1
ATOM 559 O O . ALA A 1 78 ? -18.093 3.726 19.890 1.00 93.50 78 ALA A O 1
ATOM 560 N N . PRO A 1 79 ? -19.338 2.666 18.323 1.00 96.00 79 PRO A N 1
ATOM 561 C CA . PRO A 1 79 ? -19.650 3.869 17.568 1.00 96.00 79 PRO A CA 1
ATOM 562 C C . PRO A 1 79 ? -20.212 4.991 18.447 1.00 96.00 79 PRO A C 1
ATOM 564 O O . PRO A 1 79 ? -21.121 4.775 19.251 1.00 96.00 79 PRO A O 1
ATOM 567 N N . ASN A 1 80 ? -19.694 6.197 18.253 1.00 97.00 80 ASN A N 1
ATOM 568 C CA . ASN A 1 80 ? -20.065 7.413 18.951 1.00 97.00 80 ASN A CA 1
ATOM 569 C C . ASN A 1 80 ? -20.309 8.518 17.921 1.00 97.00 80 ASN A C 1
ATOM 571 O O . ASN A 1 80 ? -19.381 8.981 17.261 1.00 97.00 80 ASN A O 1
ATOM 575 N N . ALA A 1 81 ? -21.565 8.943 17.795 1.00 93.88 81 ALA A N 1
ATOM 576 C CA . ALA A 1 81 ? -21.962 9.977 16.843 1.00 93.88 81 ALA A CA 1
ATOM 577 C C . ALA A 1 81 ? -21.425 11.375 17.200 1.00 93.88 81 ALA A C 1
ATOM 579 O O . ALA A 1 81 ? -21.387 12.236 16.329 1.00 93.88 81 ALA A O 1
ATOM 580 N N . ASP A 1 82 ? -21.001 11.580 18.451 1.00 96.31 82 ASP A N 1
ATOM 581 C CA . ASP A 1 82 ? -20.438 12.844 18.935 1.00 96.31 82 ASP A CA 1
ATOM 582 C C . ASP A 1 82 ? -18.905 12.900 18.774 1.00 96.31 82 ASP A C 1
ATOM 584 O O . ASP A 1 82 ? -18.264 13.853 19.216 1.00 96.31 82 ASP A O 1
ATOM 588 N N . ALA A 1 83 ? -18.284 11.861 18.203 1.00 97.38 83 ALA A N 1
ATOM 589 C CA . ALA A 1 83 ? -16.863 11.893 17.885 1.00 97.38 83 ALA A CA 1
ATOM 590 C C . ALA A 1 83 ? -16.622 12.857 16.716 1.00 97.38 83 ALA A C 1
ATOM 592 O O . ALA A 1 83 ? -17.175 12.688 15.630 1.00 97.38 83 ALA A O 1
ATOM 593 N N . GLU A 1 84 ? -15.765 13.849 16.936 1.00 96.19 84 GLU A N 1
ATOM 594 C CA . GLU A 1 84 ? -15.433 14.874 15.949 1.00 96.19 84 GLU A CA 1
ATOM 595 C C . GLU A 1 84 ? -13.940 14.832 15.627 1.00 96.19 84 GLU A C 1
ATOM 597 O O . GLU A 1 84 ? -13.094 14.666 16.511 1.00 96.19 84 GLU A O 1
ATOM 602 N N . LEU A 1 85 ? -13.617 14.956 14.340 1.00 96.19 85 LEU A N 1
ATOM 603 C CA . LEU A 1 85 ? -12.243 15.112 13.883 1.00 96.19 85 LEU A CA 1
ATOM 604 C C . LEU A 1 85 ? -11.847 16.588 14.077 1.00 96.19 85 LEU A C 1
ATOM 606 O O . LEU A 1 85 ? -12.640 17.466 13.734 1.00 96.19 85 LEU A O 1
ATOM 610 N N . PRO A 1 86 ? -10.670 16.896 14.646 1.00 96.38 86 PRO A N 1
ATOM 611 C CA . PRO A 1 86 ? -10.237 18.281 14.793 1.00 96.38 86 PRO A CA 1
ATOM 612 C C . PRO A 1 86 ? -9.867 18.902 13.435 1.00 96.38 86 PRO A C 1
ATOM 614 O O . PRO A 1 86 ? -9.744 18.208 12.421 1.00 96.38 86 PRO A O 1
ATOM 617 N N . ASP A 1 87 ? -9.615 20.215 13.442 1.00 96.38 87 ASP A N 1
ATOM 618 C CA . ASP A 1 87 ? -9.041 20.933 12.299 1.00 96.38 87 ASP A CA 1
ATOM 619 C C . ASP A 1 87 ? -7.768 20.246 11.775 1.00 96.38 87 ASP A C 1
ATOM 621 O O . ASP A 1 87 ? -7.018 19.634 12.546 1.00 96.38 87 ASP A O 1
ATOM 625 N N . PHE A 1 88 ? -7.507 20.379 10.467 1.00 96.00 88 PHE A N 1
ATOM 626 C CA . PHE A 1 88 ? -6.397 19.685 9.816 1.00 96.00 88 PHE A CA 1
ATOM 627 C C . PHE A 1 88 ? -5.051 20.041 10.473 1.00 96.00 88 PHE A C 1
ATOM 629 O O . PHE A 1 88 ? -4.664 21.218 10.481 1.00 96.00 88 PHE A O 1
ATOM 636 N N . PRO A 1 89 ? -4.329 19.063 11.056 1.00 97.19 89 PRO A N 1
ATOM 637 C CA . PRO A 1 89 ? -3.137 19.376 11.833 1.00 97.19 89 PRO A CA 1
ATOM 638 C C . PRO A 1 89 ? -1.977 19.906 10.987 1.00 97.19 89 PRO A C 1
ATOM 640 O O . PRO A 1 89 ? -1.875 19.659 9.793 1.00 97.19 89 PRO A O 1
ATOM 643 N N . ALA A 1 90 ? -1.032 20.597 11.628 1.00 97.06 90 ALA A N 1
ATOM 644 C CA . ALA A 1 90 ? 0.111 21.201 10.935 1.00 97.06 90 ALA A CA 1
ATOM 645 C C . ALA A 1 90 ? 1.225 20.205 10.549 1.00 97.06 90 ALA A C 1
ATOM 647 O O . ALA A 1 90 ? 2.185 20.588 9.882 1.00 97.06 90 ALA A O 1
ATOM 648 N N . SER A 1 91 ? 1.158 18.951 11.007 1.00 97.44 91 SER A N 1
ATOM 649 C CA . SER A 1 91 ? 2.174 17.931 10.730 1.00 97.44 91 SER A CA 1
ATOM 650 C C . SER A 1 91 ? 1.549 16.555 10.525 1.00 97.44 91 SER A C 1
ATOM 652 O O . SER A 1 91 ? 0.514 16.243 11.115 1.00 97.44 91 SER A O 1
ATOM 654 N N . ARG A 1 92 ? 2.220 15.704 9.738 1.00 96.94 92 ARG A N 1
ATOM 655 C CA . ARG A 1 92 ? 1.827 14.303 9.518 1.00 96.94 92 ARG A CA 1
ATOM 656 C C . ARG A 1 92 ? 1.604 13.534 10.822 1.00 96.94 92 ARG A C 1
ATOM 658 O O . ARG A 1 92 ? 0.575 12.892 10.972 1.00 96.94 92 ARG A O 1
ATOM 665 N N . VAL A 1 93 ? 2.521 13.648 11.783 1.00 97.75 93 VAL A N 1
ATOM 666 C CA . VAL A 1 93 ? 2.403 12.952 13.077 1.00 97.75 93 VAL A CA 1
ATOM 667 C C . VAL A 1 93 ? 1.158 13.411 13.842 1.00 97.75 93 VAL A C 1
ATOM 669 O O . VAL A 1 93 ? 0.401 12.581 14.328 1.00 97.75 93 VAL A O 1
ATOM 672 N N . ALA A 1 94 ? 0.891 14.720 13.882 1.00 97.94 94 ALA A N 1
ATOM 673 C CA . ALA A 1 94 ? -0.303 15.240 14.543 1.00 97.94 94 ALA A CA 1
ATOM 674 C C . ALA A 1 94 ? -1.601 14.848 13.812 1.00 97.94 94 ALA A C 1
ATOM 676 O O . ALA A 1 94 ? -2.625 14.656 14.462 1.00 97.94 94 ALA A O 1
ATOM 677 N N . ALA A 1 95 ? -1.564 14.704 12.481 1.00 97.69 95 ALA A N 1
ATOM 678 C CA . ALA A 1 95 ? -2.681 14.178 11.696 1.00 97.69 95 ALA A CA 1
ATOM 679 C C . ALA A 1 95 ? -2.978 12.715 12.051 1.00 97.69 95 ALA A C 1
ATOM 681 O O . ALA A 1 95 ? -4.129 12.384 12.318 1.00 97.69 95 ALA A O 1
ATOM 682 N N . ILE A 1 96 ? -1.951 11.866 12.141 1.00 98.19 96 ILE A N 1
ATOM 683 C CA . ILE A 1 96 ? -2.090 10.469 12.582 1.00 98.19 96 ILE A CA 1
ATOM 684 C C . ILE A 1 96 ? -2.674 10.396 14.001 1.00 98.19 96 ILE A C 1
ATOM 686 O O . ILE A 1 96 ? -3.623 9.649 14.238 1.00 98.19 96 ILE A O 1
ATOM 690 N N . ASP A 1 97 ? -2.160 11.200 14.936 1.00 98.38 97 ASP A N 1
ATOM 691 C CA . ASP A 1 97 ? -2.674 11.242 16.310 1.00 98.38 97 ASP A CA 1
ATOM 692 C C . ASP A 1 97 ? -4.144 11.688 16.354 1.00 98.38 97 ASP A C 1
ATOM 694 O O . ASP A 1 97 ? -4.947 11.102 17.081 1.00 98.38 97 ASP A O 1
ATOM 698 N N . ALA A 1 98 ? -4.524 12.688 15.553 1.00 98.06 98 ALA A N 1
ATOM 699 C CA . ALA A 1 98 ? -5.907 13.148 15.442 1.00 98.06 98 ALA A CA 1
ATOM 700 C C . ALA A 1 98 ? -6.843 12.047 14.917 1.00 98.06 98 ALA A C 1
ATOM 702 O O . ALA A 1 98 ? -7.922 11.849 15.480 1.00 98.06 98 ALA A O 1
ATOM 703 N N . LEU A 1 99 ? -6.415 11.296 13.896 1.00 98.19 99 LEU A N 1
ATOM 704 C CA . LEU A 1 99 ? -7.151 10.142 13.367 1.00 98.19 99 LEU A CA 1
ATOM 705 C C . LEU A 1 99 ? -7.333 9.061 14.442 1.00 98.19 99 LEU A C 1
ATOM 707 O O . LEU A 1 99 ? -8.443 8.576 14.656 1.00 98.19 99 LEU A O 1
ATOM 711 N N . LEU A 1 100 ? -6.269 8.723 15.176 1.00 98.44 100 LEU A N 1
ATOM 712 C CA . LEU A 1 100 ? -6.331 7.744 16.262 1.00 98.44 100 LEU A CA 1
ATOM 713 C C . LEU A 1 100 ? -7.229 8.202 17.412 1.00 98.44 100 LEU A C 1
ATOM 715 O O . LEU A 1 100 ? -7.955 7.381 17.968 1.00 98.44 100 LEU A O 1
ATOM 719 N N . ILE A 1 101 ? -7.200 9.483 17.785 1.00 98.12 101 ILE A N 1
ATOM 720 C CA . ILE A 1 101 ? -8.091 10.041 18.811 1.00 98.12 101 ILE A CA 1
ATOM 721 C C . ILE A 1 101 ? -9.548 9.939 18.358 1.00 98.12 101 ILE A C 1
ATOM 723 O O . ILE A 1 101 ? -10.392 9.500 19.140 1.00 98.12 101 ILE A O 1
ATOM 727 N N . PHE A 1 102 ? -9.840 10.290 17.105 1.00 98.06 102 PHE A N 1
ATOM 728 C CA . PHE A 1 102 ? -11.179 10.195 16.528 1.00 98.06 102 PHE A CA 1
ATOM 729 C C . PHE A 1 102 ? -11.708 8.754 16.550 1.00 98.06 102 PHE A C 1
ATOM 731 O O . PHE A 1 102 ? -12.763 8.492 17.133 1.00 98.06 102 PHE A O 1
ATOM 738 N N . LEU A 1 103 ? -10.940 7.803 16.008 1.00 97.75 103 LEU A N 1
ATOM 739 C CA . LEU A 1 103 ? -11.303 6.381 15.988 1.00 97.75 103 LEU A CA 1
ATOM 740 C C . LEU A 1 103 ? -11.480 5.828 17.409 1.00 97.75 103 LEU A C 1
ATOM 742 O O . LEU A 1 103 ? -12.459 5.145 17.708 1.00 97.75 103 LEU A O 1
ATOM 746 N N . ASN A 1 104 ? -10.578 6.182 18.329 1.00 97.75 104 ASN A N 1
ATOM 747 C CA . ASN A 1 104 ? -10.660 5.729 19.718 1.00 97.75 104 ASN A CA 1
ATOM 748 C C . ASN A 1 104 ? -11.775 6.388 20.534 1.00 97.75 104 ASN A C 1
ATOM 750 O O . ASN A 1 104 ? -12.148 5.871 21.587 1.00 97.75 104 ASN A O 1
ATOM 754 N N . SER A 1 105 ? -12.338 7.488 20.040 1.00 97.69 105 SER A N 1
ATOM 755 C CA . SER A 1 105 ? -13.527 8.124 20.610 1.00 97.69 105 SER A CA 1
ATOM 756 C C . SER A 1 105 ? -14.830 7.497 20.106 1.00 97.69 105 SER A C 1
ATOM 758 O O . SER A 1 105 ? -15.899 7.954 20.509 1.00 97.69 105 SER A O 1
ATOM 760 N N . GLY A 1 106 ? -14.749 6.462 19.257 1.00 97.25 106 GLY A N 1
ATOM 761 C CA . GLY A 1 106 ? -15.888 5.793 18.627 1.00 97.25 106 GLY A CA 1
ATOM 762 C C . GLY A 1 106 ? -16.280 6.385 17.271 1.00 97.25 106 GLY A C 1
ATOM 763 O O . GLY A 1 106 ? -17.371 6.102 16.781 1.00 97.25 106 GLY A O 1
ATOM 764 N N . GLY A 1 107 ? -15.439 7.220 16.659 1.00 97.38 107 GLY A N 1
ATOM 765 C CA . GLY A 1 107 ? -15.708 7.765 15.331 1.00 97.38 107 GLY A CA 1
ATOM 766 C C . GLY A 1 107 ? -15.908 6.662 14.289 1.00 97.38 107 GLY A C 1
ATOM 767 O O . GLY A 1 107 ? -15.160 5.686 14.252 1.00 97.38 107 GLY A O 1
ATOM 768 N N . THR A 1 108 ? -16.938 6.795 13.452 1.00 96.12 108 THR A N 1
ATOM 769 C CA . THR A 1 108 ? -17.244 5.806 12.409 1.00 96.12 108 THR A CA 1
ATOM 770 C C . THR A 1 108 ? -16.435 6.063 11.141 1.00 96.12 108 THR A C 1
ATOM 772 O O . THR A 1 108 ? -16.021 7.191 10.871 1.00 96.12 108 THR A O 1
ATOM 775 N N . VAL A 1 109 ? -16.252 5.023 10.323 1.00 94.88 109 VAL A N 1
ATOM 776 C CA . VAL A 1 109 ? -15.568 5.126 9.023 1.00 94.88 109 VAL A CA 1
ATOM 777 C C . VAL A 1 109 ? -16.282 6.110 8.087 1.00 94.88 109 VAL A C 1
ATOM 779 O O . VAL A 1 109 ? -15.625 6.929 7.452 1.00 94.88 109 VAL A O 1
ATOM 782 N N . ASP A 1 110 ? -17.618 6.111 8.059 1.00 95.38 110 ASP A N 1
ATOM 783 C CA . ASP A 1 110 ? -18.402 7.053 7.244 1.00 95.38 110 ASP A CA 1
ATOM 784 C C . ASP A 1 110 ? -18.174 8.515 7.659 1.00 95.38 110 ASP A C 1
ATOM 786 O O . ASP A 1 110 ? -18.021 9.406 6.814 1.00 95.38 110 ASP A O 1
ATOM 790 N N . ALA A 1 111 ? -18.132 8.769 8.971 1.00 95.88 111 ALA A N 1
ATOM 791 C CA . ALA A 1 111 ? -17.848 10.091 9.513 1.00 95.88 111 ALA A CA 1
ATOM 792 C C . ALA A 1 111 ? -16.398 10.504 9.226 1.00 95.88 111 ALA A C 1
ATOM 794 O O . ALA A 1 111 ? -16.166 11.651 8.846 1.00 95.88 111 ALA A O 1
ATOM 795 N N . LEU A 1 112 ? -15.445 9.568 9.315 1.00 96.12 112 LEU A N 1
ATOM 796 C CA . LEU A 1 112 ? -14.053 9.805 8.940 1.00 96.12 112 LEU A CA 1
ATOM 797 C C . LEU A 1 112 ? -13.923 10.173 7.461 1.00 96.12 112 LEU A C 1
ATOM 799 O O . LEU A 1 112 ? -13.341 11.207 7.144 1.00 96.12 112 LEU A O 1
ATOM 803 N N . SER A 1 113 ? -14.494 9.366 6.561 1.00 94.31 113 SER A N 1
ATOM 804 C CA . SER A 1 113 ? -14.478 9.633 5.120 1.00 94.31 113 SER A CA 1
ATOM 805 C C . SER A 1 113 ? -15.048 11.013 4.820 1.00 94.31 113 SER A C 1
ATOM 807 O O . SER A 1 113 ? -14.464 11.780 4.059 1.00 94.31 113 SER A O 1
ATOM 809 N N . SER A 1 114 ? -16.181 11.348 5.441 1.00 93.00 114 SER A N 1
ATOM 810 C CA . SER A 1 114 ? -16.828 12.643 5.256 1.00 93.00 114 SER A CA 1
ATOM 811 C C . SER A 1 114 ? -15.952 13.784 5.768 1.00 93.00 114 SER A C 1
ATOM 813 O O . SER A 1 114 ? -15.816 14.794 5.081 1.00 93.00 114 SER A O 1
ATOM 815 N N . ALA A 1 115 ? -15.336 13.640 6.942 1.00 90.56 115 ALA A N 1
ATOM 816 C CA . ALA A 1 115 ? -14.480 14.662 7.535 1.00 90.56 115 ALA A CA 1
ATOM 817 C C . ALA A 1 115 ? -13.191 14.883 6.729 1.00 90.56 115 ALA A C 1
ATOM 819 O O . ALA A 1 115 ? -12.860 16.026 6.422 1.00 90.56 115 ALA A O 1
ATOM 820 N N . VAL A 1 116 ? -12.501 13.819 6.311 1.00 89.19 116 VAL A N 1
ATOM 821 C CA . VAL A 1 116 ? -11.249 13.944 5.545 1.00 89.19 116 VAL A CA 1
ATOM 822 C C . VAL A 1 116 ? -11.497 14.562 4.165 1.00 89.19 116 VAL A C 1
ATOM 824 O O . VAL A 1 116 ? -10.716 15.405 3.726 1.00 89.19 116 VAL A O 1
ATOM 827 N N . ILE A 1 117 ? -12.613 14.218 3.511 1.00 88.81 117 ILE A N 1
ATOM 828 C CA . ILE A 1 117 ? -13.010 14.831 2.234 1.00 88.81 117 ILE A CA 1
ATOM 829 C C . ILE A 1 117 ? -13.440 16.290 2.424 1.00 88.81 117 ILE A C 1
ATOM 831 O O . ILE A 1 117 ? -12.975 17.163 1.704 1.00 88.81 117 ILE A O 1
ATOM 835 N N . SER A 1 118 ? -14.353 16.576 3.357 1.00 89.50 118 SER A N 1
ATOM 836 C CA . SER A 1 118 ? -15.014 17.892 3.411 1.00 89.50 118 SER A CA 1
ATOM 837 C C . SER A 1 118 ? -14.299 18.937 4.262 1.00 89.50 118 SER A C 1
ATOM 839 O O . SER A 1 118 ? -14.438 20.127 3.988 1.00 89.50 118 SER A O 1
ATOM 841 N N . GLN A 1 119 ? -13.578 18.519 5.303 1.00 90.75 119 GLN A N 1
ATOM 842 C CA . GLN A 1 119 ? -12.934 19.433 6.251 1.00 90.75 119 GLN A CA 1
ATOM 843 C C . GLN A 1 119 ? -11.446 19.576 5.963 1.00 90.75 119 GLN A C 1
ATOM 845 O O . GLN A 1 119 ? -10.920 20.684 6.024 1.00 90.75 119 GLN A O 1
ATOM 850 N N . TRP A 1 120 ? -10.766 18.464 5.675 1.00 94.69 120 TRP A N 1
ATOM 851 C CA . TRP A 1 120 ? -9.324 18.480 5.425 1.00 94.69 120 TRP A CA 1
ATOM 852 C C . TRP A 1 120 ? -8.978 18.667 3.945 1.00 94.69 120 TRP A C 1
ATOM 854 O O . TRP A 1 120 ? -7.878 19.129 3.662 1.00 94.69 120 TRP A O 1
ATOM 864 N N . ASP A 1 121 ? -9.892 18.324 3.026 1.00 94.06 121 ASP A N 1
ATOM 865 C CA . ASP A 1 121 ? -9.642 18.286 1.573 1.00 94.06 121 ASP A CA 1
ATOM 866 C C . ASP A 1 121 ? -8.385 17.461 1.223 1.00 94.06 121 ASP A C 1
ATOM 868 O O . ASP A 1 121 ? -7.598 17.787 0.339 1.00 94.06 121 ASP A O 1
ATOM 872 N N . ALA A 1 122 ? -8.157 16.388 1.988 1.00 93.69 122 ALA A N 1
ATOM 873 C CA . ALA A 1 122 ? -6.875 15.689 2.013 1.00 93.69 122 ALA A CA 1
ATOM 874 C C . ALA A 1 122 ? -6.863 14.385 1.206 1.00 93.69 122 ALA A C 1
ATOM 876 O O . ALA A 1 122 ? -5.838 13.720 1.163 1.00 93.69 122 ALA A O 1
ATOM 877 N N . PHE A 1 123 ? -7.959 13.972 0.565 1.00 93.56 123 PHE A N 1
ATOM 878 C CA . PHE A 1 123 ? -7.916 12.801 -0.326 1.00 93.56 123 PHE A CA 1
ATOM 879 C C . PHE A 1 123 ? -7.343 13.129 -1.708 1.00 93.56 123 PHE A C 1
ATOM 881 O O . PHE A 1 123 ? -6.732 12.260 -2.322 1.00 93.56 123 PHE A O 1
ATOM 888 N N . GLY A 1 124 ? -7.471 14.365 -2.194 1.00 91.75 124 GLY A N 1
ATOM 889 C CA . GLY A 1 124 ? -7.097 14.676 -3.575 1.00 91.75 124 GLY A CA 1
ATOM 890 C C . GLY A 1 124 ? -7.828 13.774 -4.581 1.00 91.75 124 GLY A C 1
ATOM 891 O O . GLY A 1 124 ? -8.956 13.347 -4.339 1.00 91.75 124 GLY A O 1
ATOM 892 N N . GLU A 1 125 ? -7.185 13.479 -5.713 1.00 92.88 125 GLU A N 1
ATOM 893 C CA . GLU A 1 125 ? -7.769 12.635 -6.770 1.00 92.88 125 GLU A CA 1
ATOM 894 C C . GLU A 1 125 ? -7.560 11.129 -6.542 1.00 92.88 125 GLU A C 1
ATOM 896 O O . GLU A 1 125 ? -8.330 10.319 -7.056 1.00 92.88 125 GLU A O 1
ATOM 901 N N . SER A 1 126 ? -6.535 10.751 -5.772 1.00 94.75 126 SER A N 1
ATOM 902 C CA . SER A 1 126 ? -6.084 9.363 -5.594 1.00 94.75 126 SER A CA 1
ATOM 903 C C . SER A 1 126 ? -6.221 8.830 -4.164 1.00 94.75 126 SER A C 1
ATOM 905 O O . SER A 1 126 ? -5.808 7.706 -3.885 1.00 94.75 126 SER A O 1
ATOM 907 N N . GLY A 1 127 ? -6.806 9.605 -3.250 1.00 96.44 127 GLY A N 1
ATOM 908 C CA . GLY A 1 127 ? -7.089 9.170 -1.885 1.00 96.44 127 GLY A CA 1
ATOM 909 C C . GLY A 1 127 ? -8.190 8.115 -1.810 1.00 96.44 127 GLY A C 1
ATOM 910 O O . GLY A 1 127 ? -9.070 8.030 -2.668 1.00 96.44 127 GLY A O 1
ATOM 911 N N . TYR A 1 128 ? -8.142 7.298 -0.762 1.00 97.81 128 TYR A N 1
ATOM 912 C CA . TYR A 1 128 ? -9.055 6.171 -0.574 1.00 97.81 128 TYR A CA 1
ATOM 913 C C . TYR A 1 128 ? -9.229 5.817 0.904 1.00 97.81 128 TYR A C 1
ATOM 915 O O . TYR A 1 128 ? -8.400 6.154 1.753 1.00 97.81 128 TYR A O 1
ATOM 923 N N . LEU A 1 129 ? -10.309 5.089 1.192 1.00 97.88 129 LEU A N 1
ATOM 924 C CA . LEU A 1 129 ? -10.631 4.532 2.502 1.00 97.88 129 LEU A CA 1
ATOM 925 C C . LEU A 1 129 ? -11.271 3.152 2.315 1.00 97.88 129 LEU A C 1
ATOM 927 O O . LEU A 1 129 ? -12.305 3.037 1.660 1.00 97.88 129 LEU A O 1
ATOM 931 N N . ILE A 1 130 ? -10.660 2.119 2.884 1.00 98.06 130 ILE A N 1
ATOM 932 C CA . ILE A 1 130 ? -11.089 0.716 2.820 1.00 98.06 130 ILE A CA 1
ATOM 933 C C . ILE A 1 130 ? -11.225 0.222 4.259 1.00 98.06 130 ILE A C 1
ATOM 935 O O . ILE A 1 130 ? -10.371 0.519 5.089 1.00 98.06 130 ILE A O 1
ATOM 939 N N . SER A 1 131 ? -12.312 -0.478 4.582 1.00 97.00 131 SER A N 1
ATOM 940 C CA . SER A 1 131 ? -12.636 -0.849 5.974 1.00 97.00 131 SER A CA 1
ATOM 941 C C . SER A 1 131 ? -13.359 -2.189 6.119 1.00 97.00 131 SER A C 1
ATOM 943 O O . SER A 1 131 ? -13.995 -2.458 7.135 1.00 97.00 131 SER A O 1
ATOM 945 N N . ASP A 1 132 ? -13.319 -3.010 5.076 1.00 96.94 132 ASP A N 1
ATOM 946 C CA . ASP A 1 132 ? -14.047 -4.272 4.963 1.00 96.94 132 ASP A CA 1
ATOM 947 C C . ASP A 1 132 ? -13.119 -5.493 4.848 1.00 96.94 132 ASP A C 1
ATOM 949 O O . ASP A 1 132 ? -13.602 -6.597 4.611 1.00 96.94 132 ASP A O 1
ATOM 953 N N . GLN A 1 133 ? -11.811 -5.307 5.056 1.00 97.38 133 GLN A N 1
ATOM 954 C CA . GLN A 1 133 ? -10.785 -6.346 4.932 1.00 97.38 133 GLN A CA 1
ATOM 955 C C . GLN A 1 133 ? -10.181 -6.692 6.296 1.00 97.38 133 GLN A C 1
ATOM 957 O O . GLN A 1 133 ? -9.731 -5.799 7.008 1.00 97.38 133 GLN A O 1
ATOM 962 N N . ASP A 1 134 ? -10.163 -7.980 6.645 1.00 97.19 134 ASP A N 1
ATOM 963 C CA . ASP A 1 134 ? -9.476 -8.532 7.824 1.00 97.19 134 ASP A CA 1
ATOM 964 C C . ASP A 1 134 ? -8.063 -8.971 7.413 1.00 97.19 134 ASP A C 1
ATOM 966 O O . ASP A 1 134 ? -7.853 -10.061 6.877 1.00 97.19 134 ASP A O 1
ATOM 970 N N . LEU A 1 135 ? -7.106 -8.068 7.595 1.00 98.12 135 LEU A N 1
ATOM 971 C CA . LEU A 1 135 ? -5.699 -8.223 7.218 1.00 98.12 135 LEU A CA 1
ATOM 972 C C . LEU A 1 135 ? -4.886 -8.940 8.294 1.00 98.12 135 LEU A C 1
ATOM 974 O O . LEU A 1 135 ? -3.761 -9.377 8.053 1.00 98.12 135 LEU A O 1
ATOM 978 N N . THR A 1 136 ? -5.422 -9.007 9.503 1.00 97.38 136 THR A N 1
ATOM 979 C CA . THR A 1 136 ? -4.773 -9.555 10.692 1.00 97.38 136 THR A CA 1
ATOM 980 C C . THR A 1 136 ? -5.296 -10.941 11.057 1.00 97.38 136 THR A C 1
ATOM 982 O O . THR A 1 136 ? -4.634 -11.648 11.813 1.00 97.38 136 THR A O 1
ATOM 985 N N . GLY A 1 137 ? -6.440 -11.354 10.503 1.00 95.56 137 GLY A N 1
ATOM 986 C CA . GLY A 1 137 ? -7.052 -12.672 10.680 1.00 95.56 137 GLY A CA 1
ATOM 987 C C . GLY A 1 137 ? -7.763 -12.858 12.022 1.00 95.56 137 GLY A C 1
ATOM 988 O O . GLY A 1 137 ? -8.030 -13.992 12.435 1.00 95.56 137 GLY A O 1
ATOM 989 N N . GLU A 1 138 ? -8.061 -11.774 12.738 1.00 93.44 138 GLU A N 1
ATOM 990 C CA . GLU A 1 138 ? -8.753 -11.816 14.035 1.00 93.44 138 GLU A CA 1
ATOM 991 C C . GLU A 1 138 ? -10.275 -11.669 13.936 1.00 93.44 138 GLU A C 1
ATOM 993 O O . GLU A 1 138 ? -10.972 -11.669 14.959 1.00 93.44 138 GLU A O 1
ATOM 998 N N . GLY A 1 139 ? -10.809 -11.558 12.721 1.00 92.56 139 GLY A N 1
ATOM 999 C CA . GLY A 1 139 ? -12.232 -11.396 12.444 1.00 92.56 139 GLY A CA 1
ATOM 1000 C C . GLY A 1 139 ? -12.741 -9.965 12.602 1.00 92.56 139 GLY A C 1
ATOM 1001 O O . GLY A 1 139 ? -13.958 -9.763 12.593 1.00 92.56 139 GLY A O 1
ATOM 1002 N N . THR A 1 140 ? -11.854 -8.979 12.768 1.00 93.75 140 THR A N 1
ATOM 1003 C CA . THR A 1 140 ? -12.203 -7.552 12.797 1.00 93.75 140 THR A CA 1
ATOM 1004 C C . THR A 1 140 ? -11.511 -6.850 11.635 1.00 93.75 140 THR A C 1
ATOM 1006 O O . THR A 1 140 ? -10.292 -6.871 11.598 1.00 93.75 140 THR A O 1
ATOM 1009 N N . PRO A 1 141 ? -12.248 -6.202 10.717 1.00 96.38 141 PRO A N 1
ATOM 1010 C CA . PRO A 1 141 ? -11.621 -5.502 9.606 1.00 96.38 141 PRO A CA 1
ATOM 1011 C C . PRO A 1 141 ? -10.697 -4.356 10.035 1.00 96.38 141 PRO A C 1
ATOM 1013 O O . PRO A 1 141 ? -11.045 -3.537 10.896 1.00 96.38 141 PRO A O 1
ATOM 1016 N N . GLU A 1 142 ? -9.556 -4.253 9.361 1.00 97.88 142 GLU A N 1
ATOM 1017 C CA . GLU A 1 142 ? -8.656 -3.109 9.412 1.00 97.88 142 GLU A CA 1
ATOM 1018 C C . GLU A 1 142 ? -9.178 -1.946 8.564 1.00 97.88 142 GLU A C 1
ATOM 1020 O O . GLU A 1 142 ? -9.892 -2.108 7.574 1.00 97.88 142 GLU A O 1
ATOM 1025 N N . LEU A 1 143 ? -8.757 -0.741 8.939 1.00 98.12 143 LEU A N 1
ATOM 1026 C CA . LEU A 1 143 ? -8.963 0.477 8.171 1.00 98.12 143 LEU A CA 1
ATOM 1027 C C . LEU A 1 143 ? -7.687 0.806 7.394 1.00 98.12 143 LEU A C 1
ATOM 1029 O O . LEU A 1 143 ? -6.677 1.181 7.993 1.00 98.12 143 LEU A O 1
ATOM 1033 N N . VAL A 1 144 ? -7.744 0.726 6.069 1.00 98.62 144 VAL A N 1
ATOM 1034 C CA . VAL A 1 144 ? -6.666 1.143 5.166 1.00 98.62 144 VAL A CA 1
ATOM 1035 C C . VAL A 1 144 ? -7.047 2.474 4.534 1.00 98.62 144 VAL A C 1
ATOM 1037 O O . VAL A 1 144 ? -8.128 2.607 3.963 1.00 98.62 144 VAL A O 1
ATOM 1040 N N . MET A 1 145 ? -6.177 3.476 4.620 1.00 98.25 145 MET A N 1
ATOM 1041 C CA . MET A 1 145 ? -6.452 4.790 4.038 1.00 98.25 145 MET A CA 1
ATOM 1042 C C . MET A 1 145 ? -5.243 5.384 3.339 1.00 98.25 145 MET A C 1
ATOM 1044 O O . MET A 1 145 ? -4.133 5.304 3.858 1.00 98.25 145 MET A O 1
ATOM 1048 N N . GLY A 1 146 ? -5.484 6.027 2.200 1.00 98.38 146 GLY A N 1
ATOM 1049 C CA . GLY A 1 146 ? -4.516 6.830 1.462 1.00 98.38 146 GLY A CA 1
ATOM 1050 C C . GLY A 1 146 ? -4.963 8.286 1.446 1.00 98.38 146 GLY A C 1
ATOM 1051 O O . GLY A 1 146 ? -6.097 8.575 1.066 1.00 98.38 146 GLY A O 1
ATOM 1052 N N . TYR A 1 147 ? -4.101 9.206 1.871 1.00 98.06 147 TYR A N 1
ATOM 1053 C CA . TYR A 1 147 ? -4.392 10.641 1.911 1.00 98.06 147 TYR A CA 1
ATOM 1054 C C . TYR A 1 147 ? -3.120 11.490 1.786 1.00 98.06 147 TYR A C 1
ATOM 1056 O O . TYR A 1 147 ? -2.002 11.010 1.970 1.00 98.06 147 TYR A O 1
ATOM 1064 N N . ILE A 1 148 ? -3.299 12.772 1.498 1.00 98.12 148 ILE A N 1
ATOM 1065 C CA . ILE A 1 148 ? -2.264 13.799 1.463 1.00 98.12 148 ILE A CA 1
ATOM 1066 C C . ILE A 1 148 ? -2.071 14.322 2.889 1.00 98.12 148 ILE A C 1
ATOM 1068 O O . ILE A 1 148 ? -2.885 15.081 3.415 1.00 98.12 148 ILE A O 1
ATOM 1072 N N . ALA A 1 149 ? -0.998 13.900 3.550 1.00 97.38 149 ALA A N 1
ATOM 1073 C CA . ALA A 1 149 ? -0.665 14.380 4.883 1.00 97.38 149 ALA A CA 1
ATOM 1074 C C . ALA A 1 149 ? -0.056 15.798 4.841 1.00 97.38 149 ALA A C 1
ATOM 1076 O O . ALA A 1 149 ? 0.505 16.206 3.818 1.00 97.38 149 ALA A O 1
ATOM 1077 N N . PRO A 1 150 ? -0.101 16.552 5.961 1.00 96.12 150 PRO A N 1
ATOM 1078 C CA . PRO A 1 150 ? 0.507 17.877 6.040 1.00 96.12 150 PRO A CA 1
ATOM 1079 C C . PRO A 1 150 ? 1.982 17.874 5.628 1.00 96.12 150 PRO A C 1
ATOM 1081 O O . PRO A 1 150 ? 2.757 17.019 6.068 1.00 96.12 150 PRO A O 1
ATOM 1084 N N . GLY A 1 151 ? 2.369 18.878 4.838 1.00 94.31 151 GLY A N 1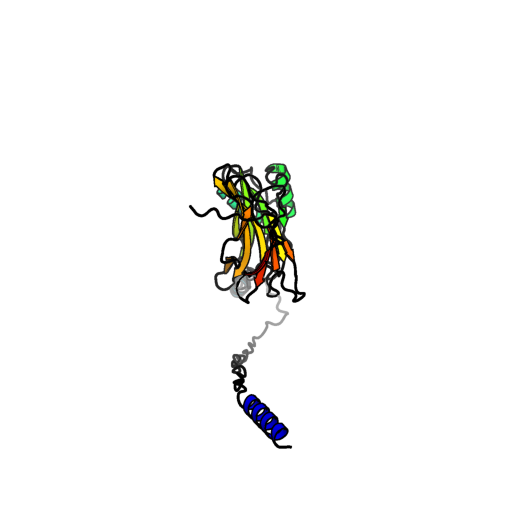
ATOM 1085 C CA . GLY A 1 151 ? 3.675 18.928 4.179 1.00 94.31 151 GLY A CA 1
ATOM 1086 C C . GLY A 1 151 ? 3.682 18.310 2.780 1.00 94.31 151 GLY A C 1
ATOM 1087 O O . GLY A 1 151 ? 4.767 18.042 2.275 1.00 94.31 151 GLY A O 1
ATOM 1088 N N . ASP A 1 152 ? 2.502 18.109 2.183 1.00 94.06 152 ASP A N 1
ATOM 1089 C CA . ASP A 1 152 ? 2.319 17.642 0.805 1.00 94.06 152 ASP A CA 1
ATOM 1090 C C . ASP A 1 152 ? 2.896 16.238 0.570 1.00 94.06 152 ASP A C 1
ATOM 1092 O O . ASP A 1 152 ? 3.554 15.979 -0.437 1.00 94.06 152 ASP A O 1
ATOM 1096 N N . VAL A 1 153 ? 2.656 15.338 1.534 1.00 95.94 153 VAL A N 1
ATOM 1097 C CA . VAL A 1 153 ? 3.190 13.968 1.536 1.00 95.94 153 VAL A CA 1
ATOM 1098 C C . VAL A 1 153 ? 2.064 12.952 1.402 1.00 95.94 153 VAL A C 1
ATOM 1100 O O . VAL A 1 153 ? 1.289 12.737 2.340 1.00 95.94 153 VAL A O 1
ATOM 1103 N N . GLY A 1 154 ? 2.022 12.262 0.269 1.00 98.00 154 GLY A N 1
ATOM 1104 C CA . GLY A 1 154 ? 1.173 11.102 0.056 1.00 98.00 154 GLY A CA 1
ATOM 1105 C C . GLY A 1 154 ? 1.463 10.024 1.097 1.00 98.00 154 GLY A C 1
ATOM 1106 O O . GLY A 1 154 ? 2.586 9.534 1.214 1.00 98.00 154 GLY A O 1
ATOM 1107 N N . THR A 1 155 ? 0.457 9.667 1.887 1.00 98.56 155 THR A N 1
ATOM 1108 C CA . THR A 1 155 ? 0.585 8.772 3.041 1.00 98.56 155 THR A CA 1
ATOM 1109 C C . THR A 1 155 ? -0.488 7.692 2.983 1.00 98.56 155 THR A C 1
ATOM 1111 O O . THR A 1 155 ? -1.669 7.990 2.827 1.00 98.56 155 THR A O 1
ATOM 1114 N N . MET A 1 156 ? -0.076 6.436 3.146 1.00 98.69 156 MET A N 1
ATOM 1115 C CA . MET A 1 156 ? -0.945 5.287 3.376 1.00 98.69 156 MET A CA 1
ATOM 1116 C C . MET A 1 156 ? -0.803 4.829 4.828 1.00 98.69 156 MET A C 1
ATOM 1118 O O . MET A 1 156 ? 0.313 4.626 5.310 1.00 98.69 156 MET A O 1
ATOM 1122 N N . LEU A 1 157 ? -1.925 4.626 5.510 1.00 98.69 157 LEU A N 1
ATOM 1123 C CA . LEU A 1 157 ? -1.990 4.114 6.877 1.00 98.69 157 LEU A CA 1
ATOM 1124 C C . LEU A 1 157 ? -2.839 2.849 6.920 1.00 98.69 157 LEU A C 1
ATOM 1126 O O . LEU A 1 157 ? -3.845 2.749 6.219 1.00 98.69 157 LEU A O 1
ATOM 1130 N N . ILE A 1 158 ? -2.453 1.921 7.794 1.00 98.75 158 ILE A N 1
ATOM 1131 C CA . ILE A 1 158 ? -3.302 0.802 8.208 1.00 98.75 158 ILE A CA 1
ATOM 1132 C C . ILE A 1 158 ? -3.532 0.937 9.705 1.00 98.75 158 ILE A C 1
ATOM 1134 O O . ILE A 1 158 ? -2.575 0.925 10.488 1.00 98.75 158 ILE A O 1
ATOM 1138 N N . PHE A 1 159 ? -4.792 1.062 10.102 1.00 98.62 159 PHE A N 1
ATOM 1139 C CA . PHE A 1 159 ? -5.217 1.011 11.493 1.00 98.62 159 PHE A CA 1
ATOM 1140 C C . PHE A 1 159 ? -5.936 -0.301 11.770 1.00 98.62 159 PHE A C 1
ATOM 1142 O O . PHE A 1 159 ? -6.765 -0.735 10.979 1.00 98.62 159 PHE A O 1
ATOM 1149 N N . GLY A 1 160 ? -5.666 -0.884 12.929 1.00 97.31 160 GLY A N 1
ATOM 1150 C CA . GLY A 1 160 ? -6.341 -2.093 13.388 1.00 97.31 160 GLY A CA 1
ATOM 1151 C C . GLY A 1 160 ? -6.572 -2.067 14.885 1.00 97.31 160 GLY A C 1
ATOM 1152 O O . GLY A 1 160 ? -6.155 -1.136 15.590 1.00 97.31 160 GLY A O 1
ATOM 1153 N N . CYS A 1 161 ? -7.286 -3.070 15.371 1.00 95.81 161 CYS A N 1
ATOM 1154 C CA . CYS A 1 161 ? -7.885 -3.045 16.690 1.00 95.81 161 CYS A CA 1
ATOM 1155 C C . CYS A 1 161 ? -7.130 -3.934 17.669 1.00 95.81 161 CYS A C 1
ATOM 1157 O O . CYS A 1 161 ? -7.274 -5.149 17.684 1.00 95.81 161 CYS A O 1
ATOM 1159 N N . GLN A 1 162 ? -6.345 -3.327 18.557 1.00 94.31 162 GLN A N 1
ATOM 1160 C CA . GLN A 1 162 ? -5.519 -4.074 19.501 1.00 94.31 162 GLN A CA 1
ATOM 1161 C C . GLN A 1 162 ? -5.842 -3.692 20.939 1.00 94.31 162 GLN A C 1
ATOM 1163 O O . GLN A 1 162 ? -5.624 -2.562 21.379 1.00 94.31 162 GLN A O 1
ATOM 1168 N N . GLY A 1 163 ? -6.349 -4.662 21.703 1.00 92.44 163 GLY A N 1
ATOM 1169 C CA . GLY A 1 163 ? -6.686 -4.462 23.114 1.00 92.44 163 GLY A CA 1
ATOM 1170 C C . GLY A 1 163 ? -7.841 -3.478 23.329 1.00 92.44 163 GLY A C 1
ATOM 1171 O O . GLY A 1 163 ? -7.813 -2.705 24.285 1.00 92.44 163 GLY A O 1
ATOM 1172 N N . GLY A 1 164 ? -8.837 -3.494 22.440 1.00 93.50 164 GLY A N 1
ATOM 1173 C CA . GLY A 1 164 ? -10.053 -2.683 22.533 1.00 93.50 164 GLY A CA 1
ATOM 1174 C C . GLY A 1 164 ? -9.877 -1.227 22.105 1.00 93.50 164 GLY A C 1
ATOM 1175 O O . GLY A 1 164 ? -10.682 -0.376 22.478 1.00 93.50 164 GLY A O 1
ATOM 1176 N N . ARG A 1 165 ? -8.811 -0.923 21.359 1.00 96.00 165 ARG A N 1
ATOM 1177 C CA . ARG A 1 165 ? -8.518 0.408 20.820 1.00 96.00 165 ARG A CA 1
ATOM 1178 C C . ARG A 1 165 ? -7.875 0.302 19.441 1.00 96.00 165 ARG A C 1
ATOM 1180 O O . ARG A 1 165 ? -7.124 -0.636 19.181 1.00 96.00 165 ARG A O 1
ATOM 1187 N N . TYR A 1 166 ? -8.132 1.286 18.592 1.00 97.50 166 TYR A N 1
ATOM 1188 C CA . TYR A 1 166 ? -7.422 1.451 17.334 1.00 97.50 166 TYR A CA 1
ATOM 1189 C C . TYR A 1 166 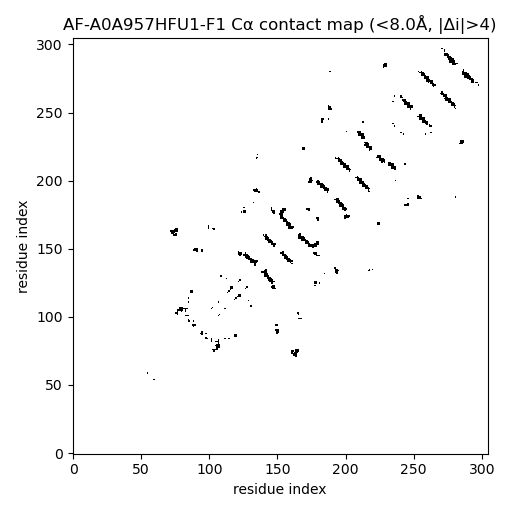? -5.972 1.861 17.586 1.00 97.50 166 TYR A C 1
ATOM 1191 O O . TYR A 1 166 ? -5.682 2.734 18.412 1.00 97.50 166 TYR A O 1
ATOM 1199 N N . THR A 1 167 ? -5.067 1.240 16.842 1.00 97.88 167 THR A N 1
ATOM 1200 C CA . THR A 1 167 ? -3.646 1.574 16.774 1.00 97.88 167 THR A CA 1
ATOM 1201 C C . THR A 1 167 ? -3.203 1.618 15.318 1.00 97.88 167 THR A C 1
ATOM 1203 O O . THR A 1 167 ? -3.790 0.960 14.461 1.00 97.88 167 THR A O 1
ATOM 1206 N N . GLN A 1 168 ? -2.149 2.379 15.033 1.00 98.44 168 GLN A N 1
ATOM 1207 C CA . GLN A 1 168 ? -1.467 2.309 13.746 1.00 98.44 168 GLN A CA 1
ATOM 1208 C C . GLN A 1 168 ? -0.688 0.992 13.673 1.00 98.44 168 GLN A C 1
ATOM 1210 O O . GLN A 1 168 ? 0.161 0.725 14.525 1.00 98.44 168 GLN A O 1
ATOM 1215 N N . LEU A 1 169 ? -0.984 0.183 12.660 1.00 98.44 169 LEU A N 1
ATOM 1216 C CA . LEU A 1 169 ? -0.300 -1.078 12.374 1.00 98.44 169 LEU A CA 1
ATOM 1217 C C . LEU A 1 169 ? 0.773 -0.917 11.300 1.00 98.44 169 LEU A C 1
ATOM 1219 O O . LEU A 1 169 ? 1.799 -1.596 11.343 1.00 98.44 169 LEU A O 1
ATOM 1223 N N . TYR A 1 170 ? 0.543 -0.018 10.343 1.00 98.69 170 TYR A N 1
ATOM 1224 C CA . TYR A 1 170 ? 1.466 0.228 9.245 1.00 98.69 170 TYR A CA 1
ATOM 1225 C C . TYR A 1 170 ? 1.383 1.669 8.745 1.00 98.69 170 TYR A C 1
ATOM 1227 O O . TYR A 1 170 ? 0.349 2.327 8.864 1.00 98.69 170 TYR A O 1
ATOM 1235 N N . GLU A 1 171 ? 2.489 2.145 8.180 1.00 98.50 171 GLU A N 1
ATOM 1236 C CA . GLU A 1 171 ? 2.564 3.399 7.441 1.00 98.50 171 GLU A CA 1
ATOM 1237 C C . GLU A 1 171 ? 3.514 3.245 6.252 1.00 98.50 171 GLU A C 1
ATOM 1239 O O . GLU A 1 171 ? 4.637 2.754 6.400 1.00 98.50 171 GLU A O 1
ATOM 1244 N N . ALA A 1 172 ? 3.082 3.737 5.095 1.00 98.31 172 ALA A N 1
ATOM 1245 C CA . ALA A 1 172 ? 3.945 4.005 3.956 1.00 98.31 172 ALA A CA 1
ATOM 1246 C C . ALA A 1 172 ? 3.751 5.448 3.494 1.00 98.31 172 ALA A C 1
ATOM 1248 O O . ALA A 1 172 ? 2.637 5.955 3.436 1.00 98.31 172 ALA A O 1
ATOM 1249 N N . ILE A 1 173 ? 4.851 6.093 3.128 1.00 98.12 173 ILE A N 1
ATOM 1250 C CA . ILE A 1 173 ? 4.848 7.412 2.496 1.00 98.12 173 ILE A CA 1
ATOM 1251 C C . ILE A 1 173 ? 5.336 7.278 1.058 1.00 98.12 173 ILE A C 1
ATOM 1253 O O . ILE A 1 173 ? 6.154 6.395 0.780 1.00 98.12 173 ILE A O 1
ATOM 1257 N N . ALA A 1 174 ? 4.843 8.140 0.181 1.00 97.69 174 ALA A N 1
ATOM 1258 C CA . ALA A 1 174 ? 5.323 8.337 -1.179 1.00 97.69 174 ALA A CA 1
ATOM 1259 C C . ALA A 1 174 ? 5.977 9.722 -1.305 1.00 97.69 174 ALA A C 1
ATOM 1261 O O . ALA A 1 174 ? 5.673 10.640 -0.539 1.00 97.69 174 ALA A O 1
ATOM 1262 N N . ASP A 1 175 ? 6.871 9.873 -2.277 1.00 96.50 175 ASP A N 1
ATOM 1263 C CA . ASP A 1 175 ? 7.406 11.179 -2.647 1.00 96.50 175 ASP A CA 1
ATOM 1264 C C . ASP A 1 175 ? 6.391 11.940 -3.515 1.00 96.50 175 ASP A C 1
ATOM 1266 O O . ASP A 1 175 ? 6.030 11.504 -4.609 1.00 96.50 175 ASP A O 1
ATOM 1270 N N . GLY A 1 176 ? 5.953 13.106 -3.037 1.00 94.12 176 GLY A N 1
ATOM 1271 C CA . GLY A 1 176 ? 4.926 13.932 -3.679 1.00 94.12 176 GLY A CA 1
ATOM 1272 C C . GLY A 1 176 ? 3.557 13.819 -3.006 1.00 94.12 176 GLY A C 1
ATOM 1273 O O . GLY A 1 176 ? 3.443 13.311 -1.895 1.00 94.12 176 GLY A O 1
ATOM 1274 N N . LEU A 1 177 ? 2.523 14.327 -3.682 1.00 96.38 177 LEU A N 1
ATOM 1275 C CA . LEU A 1 177 ? 1.168 14.447 -3.131 1.00 96.38 177 LEU A CA 1
ATOM 1276 C C . LEU A 1 177 ? 0.388 13.130 -3.137 1.00 96.38 177 LEU A C 1
ATOM 1278 O O . LEU A 1 177 ? -0.422 12.898 -2.249 1.00 96.38 177 LEU A O 1
ATOM 1282 N N . GLU A 1 178 ? 0.598 12.282 -4.139 1.00 96.81 178 GLU A N 1
ATOM 1283 C CA . GLU A 1 178 ? -0.215 11.082 -4.328 1.00 96.81 178 GLU A CA 1
ATOM 1284 C C . GLU A 1 178 ? 0.126 10.026 -3.266 1.00 96.81 178 GLU A C 1
ATOM 1286 O O . GLU A 1 178 ? 1.296 9.645 -3.145 1.00 96.81 178 GLU A O 1
ATOM 1291 N N . PRO A 1 179 ? -0.850 9.547 -2.468 1.00 98.12 179 PRO A N 1
ATOM 1292 C CA . PRO A 1 179 ? -0.600 8.457 -1.539 1.00 98.12 179 PRO A CA 1
ATOM 1293 C C . PRO A 1 179 ? -0.193 7.181 -2.289 1.00 98.12 179 PRO A C 1
ATOM 1295 O O . PRO A 1 179 ? -0.545 7.017 -3.459 1.00 98.12 179 PRO A O 1
ATOM 1298 N N . PRO A 1 180 ? 0.511 6.247 -1.619 1.00 98.38 180 PRO A N 1
ATOM 1299 C CA . PRO A 1 180 ? 0.754 4.921 -2.172 1.00 98.38 180 PRO A CA 1
ATOM 1300 C C . PRO A 1 180 ? -0.528 4.305 -2.746 1.00 98.38 180 PRO A C 1
ATOM 1302 O O . PRO A 1 180 ? -1.558 4.270 -2.069 1.00 98.38 180 PRO A O 1
ATOM 1305 N N . GLN A 1 181 ? -0.471 3.831 -3.986 1.00 98.00 181 GLN A N 1
ATOM 1306 C CA . GLN A 1 181 ? -1.614 3.271 -4.694 1.00 98.00 181 GLN A CA 1
ATOM 1307 C C . GLN A 1 181 ? -1.696 1.769 -4.446 1.00 98.00 181 GLN A C 1
ATOM 1309 O O . GLN A 1 181 ? -0.743 1.031 -4.694 1.00 98.00 181 GLN A O 1
ATOM 1314 N N . ILE A 1 182 ? -2.855 1.305 -3.996 1.00 98.50 182 ILE A N 1
ATOM 1315 C CA . ILE A 1 182 ? -3.115 -0.121 -3.810 1.00 98.50 182 ILE A CA 1
ATOM 1316 C C . ILE A 1 182 ? -3.317 -0.781 -5.175 1.00 98.50 182 ILE A C 1
ATOM 1318 O O . ILE A 1 182 ? -4.129 -0.323 -5.980 1.00 98.50 182 ILE A O 1
ATOM 1322 N N . LEU A 1 183 ? -2.586 -1.869 -5.413 1.00 98.19 183 LEU A N 1
ATOM 1323 C CA . LEU A 1 183 ? -2.788 -2.753 -6.558 1.00 98.19 183 LEU A CA 1
ATOM 1324 C C . LEU A 1 183 ? -3.838 -3.820 -6.240 1.00 98.19 183 LEU A C 1
ATOM 1326 O O . LEU A 1 183 ? -4.732 -4.053 -7.049 1.00 98.19 183 LEU A O 1
ATOM 1330 N N . THR A 1 184 ? -3.743 -4.448 -5.064 1.00 98.44 184 THR A N 1
ATOM 1331 C CA . THR A 1 184 ? -4.752 -5.385 -4.554 1.00 98.44 184 THR A CA 1
ATOM 1332 C C . THR A 1 184 ? -4.714 -5.476 -3.026 1.00 98.44 184 THR A C 1
ATOM 1334 O O . THR A 1 184 ? -3.677 -5.216 -2.406 1.00 98.44 184 THR A O 1
ATOM 1337 N N . ILE A 1 185 ? -5.852 -5.854 -2.444 1.00 98.50 185 ILE A N 1
ATOM 1338 C CA . ILE A 1 185 ? -5.964 -6.363 -1.076 1.00 98.50 185 ILE A CA 1
ATOM 1339 C C . ILE A 1 185 ? -6.690 -7.699 -1.170 1.00 98.50 185 ILE A C 1
ATOM 1341 O O . ILE A 1 185 ? -7.900 -7.715 -1.389 1.00 98.50 185 ILE A O 1
ATOM 1345 N N . ASP A 1 186 ? -5.944 -8.793 -1.082 1.00 98.25 186 ASP A N 1
ATOM 1346 C CA . ASP A 1 186 ? -6.467 -10.151 -1.242 1.00 98.25 186 ASP A CA 1
ATOM 1347 C C . ASP A 1 186 ? -5.467 -11.170 -0.677 1.00 98.25 186 ASP A C 1
ATOM 1349 O O . ASP A 1 186 ? -4.319 -10.819 -0.406 1.00 98.25 186 ASP A O 1
ATOM 1353 N N . ASP A 1 187 ? -5.890 -12.420 -0.517 1.00 97.75 187 ASP A N 1
ATOM 1354 C CA . ASP A 1 187 ? -5.004 -13.553 -0.223 1.00 97.75 187 ASP A CA 1
ATOM 1355 C C . ASP A 1 187 ? -4.251 -13.954 -1.502 1.00 97.75 187 ASP A C 1
ATOM 1357 O O . ASP A 1 187 ? -4.704 -14.791 -2.285 1.00 97.75 187 ASP A O 1
ATOM 1361 N N . VAL A 1 188 ? -3.128 -13.284 -1.778 1.00 98.31 188 VAL A N 1
ATOM 1362 C CA . VAL A 1 188 ? -2.409 -13.448 -3.052 1.00 98.31 188 VAL A CA 1
ATOM 1363 C C . VAL A 1 188 ? -1.565 -14.714 -3.077 1.00 98.31 188 VAL A C 1
ATOM 1365 O O . VAL A 1 188 ? -1.203 -15.168 -4.156 1.00 98.31 188 VAL A O 1
ATOM 1368 N N . ASN A 1 189 ? -1.221 -15.281 -1.919 1.00 97.75 189 ASN A N 1
ATOM 1369 C CA . ASN A 1 189 ? -0.399 -16.490 -1.800 1.00 97.75 189 ASN A CA 1
ATOM 1370 C C . ASN A 1 189 ? -1.194 -17.742 -1.375 1.00 97.75 189 ASN A C 1
ATOM 1372 O O . ASN A 1 189 ? -0.574 -18.775 -1.098 1.00 97.75 189 ASN A O 1
ATOM 1376 N N . ASN A 1 190 ? -2.531 -17.656 -1.339 1.00 97.50 190 ASN A N 1
ATOM 1377 C CA . ASN A 1 190 ? -3.450 -18.706 -0.883 1.00 97.50 190 ASN A CA 1
ATOM 1378 C C . ASN A 1 190 ? -3.105 -19.220 0.532 1.00 97.50 190 ASN A C 1
ATOM 1380 O O . ASN A 1 190 ? -3.142 -20.423 0.824 1.00 97.50 190 ASN A O 1
ATOM 1384 N N . ASN A 1 191 ? -2.687 -18.309 1.408 1.00 96.06 191 ASN A N 1
ATOM 1385 C CA . ASN A 1 191 ? -2.330 -18.563 2.792 1.00 96.06 191 ASN A CA 1
ATOM 1386 C C . ASN A 1 191 ? -2.770 -17.378 3.681 1.00 96.06 191 ASN A C 1
ATOM 1388 O O . ASN A 1 191 ? -1.959 -16.501 3.987 1.00 96.06 191 ASN A O 1
ATOM 1392 N N . PRO A 1 192 ? -4.018 -17.397 4.192 1.00 95.38 192 PRO A N 1
ATOM 1393 C CA . PRO A 1 192 ? -4.599 -16.264 4.901 1.00 95.38 192 PRO A CA 1
ATOM 1394 C C . PRO A 1 192 ? -3.805 -15.883 6.166 1.00 95.38 192 PRO A C 1
ATOM 1396 O O . PRO A 1 192 ? -3.214 -16.752 6.825 1.00 95.38 192 PRO A O 1
ATOM 1399 N N . PRO A 1 193 ? -3.859 -14.607 6.598 1.00 96.94 193 PRO A N 1
ATOM 1400 C CA . PRO A 1 193 ? -4.785 -13.554 6.156 1.00 96.94 193 PRO A CA 1
ATOM 1401 C C . PRO A 1 193 ? -4.365 -12.868 4.847 1.00 96.94 193 PRO A C 1
ATOM 1403 O O . PRO A 1 193 ? -3.275 -13.106 4.350 1.00 96.94 193 PRO A O 1
ATOM 1406 N N . ALA A 1 194 ? -5.233 -12.001 4.317 1.00 97.88 194 ALA A N 1
ATOM 1407 C CA . ALA A 1 194 ? -4.980 -11.264 3.081 1.00 97.88 194 ALA A CA 1
ATOM 1408 C C . ALA A 1 194 ? -3.746 -10.346 3.166 1.00 97.88 194 ALA A C 1
ATOM 1410 O O . ALA A 1 194 ? -3.440 -9.749 4.205 1.00 97.88 194 ALA A O 1
ATOM 1411 N N . GLU A 1 195 ? -3.080 -10.164 2.031 1.00 98.38 195 GLU A N 1
ATOM 1412 C CA . GLU A 1 195 ? -1.982 -9.228 1.847 1.00 98.38 195 GLU A CA 1
ATOM 1413 C C . GLU A 1 195 ? -2.437 -7.883 1.287 1.00 98.38 195 GLU A C 1
ATOM 1415 O O . GLU A 1 195 ? -3.474 -7.750 0.641 1.00 98.38 195 GLU A O 1
ATOM 1420 N N . VAL A 1 196 ? -1.590 -6.870 1.472 1.00 98.69 196 VAL A N 1
ATOM 1421 C CA . VAL A 1 196 ? -1.716 -5.581 0.788 1.00 98.69 196 VAL A CA 1
ATOM 1422 C C . VAL A 1 196 ? -0.561 -5.438 -0.193 1.00 98.69 196 VAL A C 1
ATOM 1424 O O . VAL A 1 196 ? 0.604 -5.329 0.208 1.00 98.69 196 VAL A O 1
ATOM 1427 N N . VAL A 1 197 ? -0.885 -5.396 -1.485 1.00 98.69 197 VAL A N 1
ATOM 1428 C CA . VAL A 1 197 ? 0.069 -5.077 -2.551 1.00 98.69 197 VAL A CA 1
ATOM 1429 C C . VAL A 1 197 ? -0.162 -3.643 -2.979 1.00 98.69 197 VAL A C 1
ATOM 1431 O O . VAL A 1 197 ? -1.265 -3.270 -3.380 1.00 98.69 197 VAL A O 1
ATOM 1434 N N . PHE A 1 198 ? 0.881 -2.829 -2.925 1.00 98.69 198 PHE A N 1
ATOM 1435 C CA . PHE A 1 198 ? 0.790 -1.425 -3.289 1.00 98.69 198 PHE A CA 1
ATOM 1436 C C . PHE A 1 198 ? 2.070 -0.942 -3.957 1.00 98.69 198 PHE A C 1
ATOM 1438 O O . PHE A 1 198 ? 3.139 -1.549 -3.855 1.00 98.69 198 PHE A O 1
ATOM 1445 N N . VAL A 1 199 ? 1.951 0.187 -4.637 1.00 98.50 199 VAL A N 1
ATOM 1446 C CA . VAL A 1 199 ? 3.064 0.904 -5.237 1.00 98.50 199 VAL A CA 1
ATOM 1447 C C . VAL A 1 199 ? 3.180 2.287 -4.629 1.00 98.50 199 VAL A 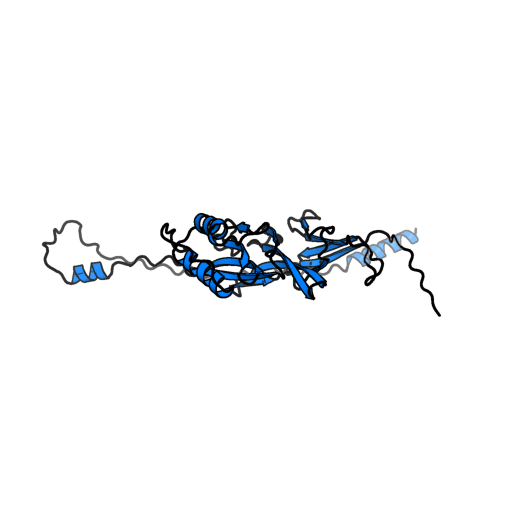C 1
ATOM 1449 O O . VAL A 1 199 ? 2.191 2.898 -4.227 1.00 98.50 199 VAL A O 1
ATOM 1452 N N . ARG A 1 200 ? 4.400 2.805 -4.558 1.00 97.88 200 ARG A N 1
ATOM 1453 C CA . ARG A 1 200 ? 4.651 4.183 -4.144 1.00 97.88 200 ARG A CA 1
ATOM 1454 C C . ARG A 1 200 ? 5.715 4.819 -5.006 1.00 97.88 200 ARG A C 1
ATOM 1456 O O . ARG A 1 200 ? 6.669 4.165 -5.421 1.00 97.88 200 ARG A O 1
ATOM 1463 N N . ARG A 1 201 ? 5.577 6.119 -5.210 1.00 97.50 201 ARG A N 1
ATOM 1464 C CA . ARG A 1 201 ? 6.599 6.925 -5.856 1.00 97.50 201 ARG A CA 1
ATOM 1465 C C . ARG A 1 201 ? 7.776 7.139 -4.909 1.00 97.50 201 ARG A C 1
ATOM 1467 O O . ARG A 1 201 ? 7.570 7.501 -3.750 1.00 97.50 201 ARG A O 1
ATOM 1474 N N . GLN A 1 202 ? 8.990 6.914 -5.396 1.00 97.56 202 GLN A N 1
ATOM 1475 C CA . GLN A 1 202 ? 10.233 7.161 -4.674 1.00 97.56 202 GLN A CA 1
ATOM 1476 C C . GLN A 1 202 ? 11.226 7.893 -5.582 1.00 97.56 202 GLN A C 1
ATOM 1478 O O . GLN A 1 202 ? 11.567 7.424 -6.663 1.00 97.56 202 GLN A O 1
ATOM 1483 N N . CYS A 1 203 ? 11.719 9.039 -5.134 1.00 96.56 203 CYS A N 1
ATOM 1484 C CA . CYS A 1 203 ? 12.533 9.959 -5.906 1.00 96.56 203 CYS A CA 1
ATOM 1485 C C . CYS A 1 203 ? 13.926 10.089 -5.284 1.00 96.56 203 CYS A C 1
ATOM 1487 O O . CYS A 1 203 ? 14.105 10.581 -4.171 1.00 96.56 203 CYS A O 1
ATOM 1489 N N . SER A 1 204 ? 14.955 9.679 -6.027 1.00 95.12 204 SER A N 1
ATOM 1490 C CA . SER A 1 204 ? 16.354 9.901 -5.623 1.00 95.12 204 SER A CA 1
ATOM 1491 C C . SER A 1 204 ? 16.764 11.372 -5.767 1.00 95.12 204 SER A C 1
ATOM 1493 O O . SER A 1 204 ? 17.612 11.876 -5.028 1.00 95.12 204 SER A O 1
ATOM 1495 N N . THR A 1 205 ? 16.138 12.066 -6.719 1.00 93.94 205 THR A N 1
ATOM 1496 C CA . THR A 1 205 ? 16.201 13.515 -6.946 1.00 93.94 205 THR A CA 1
ATOM 1497 C C . THR A 1 205 ? 14.833 13.994 -7.436 1.00 93.94 205 THR A C 1
ATOM 1499 O O . THR A 1 205 ? 14.010 13.167 -7.816 1.00 93.94 205 THR A O 1
ATOM 1502 N N . ALA A 1 206 ? 14.598 15.309 -7.488 1.00 90.56 206 ALA A N 1
ATOM 1503 C CA . ALA A 1 206 ? 13.312 15.873 -7.918 1.00 90.56 206 ALA A CA 1
ATOM 1504 C C . ALA A 1 206 ? 12.845 15.414 -9.318 1.00 90.56 206 ALA A C 1
ATOM 1506 O O . ALA A 1 206 ? 11.643 15.355 -9.555 1.00 90.56 206 ALA A O 1
ATOM 1507 N N . ASP A 1 207 ? 13.781 15.062 -10.208 1.00 89.50 207 ASP A N 1
ATOM 1508 C CA . ASP A 1 207 ? 13.498 14.653 -11.591 1.00 89.50 207 ASP A CA 1
ATOM 1509 C C . ASP A 1 207 ? 13.745 13.152 -11.846 1.00 89.50 207 ASP A C 1
ATOM 1511 O O . ASP A 1 207 ? 13.574 12.677 -12.967 1.00 89.50 207 ASP A O 1
ATOM 1515 N N . ALA A 1 208 ? 14.200 12.399 -10.837 1.00 92.00 208 ALA A N 1
ATOM 1516 C CA . ALA A 1 208 ? 14.551 10.984 -10.971 1.00 92.00 208 ALA A CA 1
ATOM 1517 C C . ALA A 1 208 ? 13.749 10.152 -9.973 1.00 92.00 208 ALA A C 1
ATOM 1519 O O . ALA A 1 208 ? 14.231 9.835 -8.876 1.00 92.00 208 ALA A O 1
ATOM 1520 N N . CYS A 1 209 ? 12.523 9.842 -10.384 1.00 95.62 209 CYS A N 1
ATOM 1521 C CA . CYS A 1 209 ? 11.561 9.061 -9.630 1.00 95.62 209 CYS A CA 1
ATOM 1522 C C . CYS A 1 209 ? 11.389 7.665 -10.230 1.00 95.62 209 CYS A C 1
ATOM 1524 O O . CYS A 1 209 ? 11.526 7.449 -11.434 1.00 95.62 209 CYS A O 1
ATOM 1526 N N . GLU A 1 210 ? 11.105 6.720 -9.351 1.00 96.50 210 GLU A N 1
ATOM 1527 C CA . GLU A 1 210 ? 10.791 5.334 -9.650 1.00 96.50 210 GLU A CA 1
ATOM 1528 C C . GLU A 1 210 ? 9.533 4.959 -8.869 1.00 96.50 210 GLU A C 1
ATOM 1530 O O . GLU A 1 210 ? 9.216 5.546 -7.830 1.00 96.50 210 GLU A O 1
ATOM 1535 N N . ILE A 1 211 ? 8.816 3.962 -9.360 1.00 97.81 211 ILE A N 1
ATOM 1536 C CA . ILE A 1 211 ? 7.698 3.357 -8.654 1.00 97.81 211 ILE A CA 1
ATOM 1537 C C . ILE A 1 211 ? 8.225 2.123 -7.931 1.00 97.81 211 ILE A C 1
ATOM 1539 O O . ILE A 1 211 ? 8.676 1.163 -8.551 1.00 97.81 211 ILE A O 1
ATOM 1543 N N . GLN A 1 212 ? 8.191 2.147 -6.604 1.00 98.12 212 GLN A N 1
ATOM 1544 C CA . GLN A 1 212 ? 8.545 1.011 -5.767 1.00 98.12 212 GLN A CA 1
ATOM 1545 C C . GLN A 1 212 ? 7.298 0.186 -5.458 1.00 98.12 212 GLN A C 1
ATOM 1547 O O . GLN A 1 212 ? 6.343 0.699 -4.878 1.00 98.12 212 GLN A O 1
ATOM 1552 N N . THR A 1 213 ? 7.340 -1.105 -5.775 1.00 98.62 213 THR A N 1
ATOM 1553 C CA . THR A 1 213 ? 6.309 -2.075 -5.385 1.00 98.62 213 THR A CA 1
ATOM 1554 C C . THR A 1 213 ? 6.635 -2.668 -4.023 1.00 98.62 213 THR A C 1
ATOM 1556 O O . THR A 1 213 ? 7.790 -3.006 -3.744 1.00 98.62 213 THR A O 1
ATOM 1559 N N . GLN A 1 214 ? 5.622 -2.812 -3.176 1.00 98.12 214 GLN A N 1
ATOM 1560 C CA . GLN A 1 214 ? 5.712 -3.490 -1.889 1.00 98.12 214 GLN A CA 1
ATOM 1561 C C . GLN A 1 214 ? 4.542 -4.459 -1.726 1.00 98.12 214 GLN A C 1
ATOM 1563 O O . GLN A 1 214 ? 3.444 -4.220 -2.226 1.00 98.12 214 GLN A O 1
ATOM 1568 N N . MET A 1 215 ? 4.789 -5.545 -0.999 1.00 98.31 215 MET A N 1
ATOM 1569 C CA . MET A 1 215 ? 3.778 -6.540 -0.670 1.00 98.31 215 MET A CA 1
ATOM 1570 C C . MET A 1 215 ? 3.919 -6.894 0.799 1.00 98.31 215 MET A C 1
ATOM 1572 O O . MET A 1 215 ? 4.933 -7.458 1.212 1.00 98.31 215 MET A O 1
ATOM 1576 N N . ILE A 1 216 ? 2.932 -6.512 1.599 1.00 98.56 216 ILE A N 1
ATOM 1577 C CA . ILE A 1 216 ? 2.977 -6.690 3.047 1.00 98.56 216 ILE A CA 1
ATOM 1578 C C . ILE A 1 216 ? 1.895 -7.655 3.514 1.00 98.56 216 ILE A C 1
ATOM 1580 O O . ILE A 1 216 ? 0.783 -7.640 2.998 1.00 98.56 216 ILE A O 1
ATOM 1584 N N . TYR A 1 217 ? 2.223 -8.440 4.535 1.00 97.88 217 TYR A N 1
ATOM 1585 C CA . TYR A 1 217 ? 1.290 -9.335 5.219 1.00 97.88 217 TYR A CA 1
ATOM 1586 C C . TYR A 1 217 ? 1.473 -9.232 6.733 1.00 97.88 217 TYR A C 1
ATOM 1588 O O . TYR A 1 217 ? 2.523 -8.776 7.208 1.00 97.88 217 TYR A O 1
ATOM 1596 N N . TRP A 1 218 ? 0.462 -9.641 7.494 1.00 98.06 218 TRP A N 1
ATOM 1597 C CA . TRP A 1 218 ? 0.515 -9.653 8.952 1.00 98.06 218 TRP A CA 1
ATOM 1598 C C . TRP A 1 218 ? 1.271 -10.875 9.494 1.00 98.06 218 TRP A C 1
ATOM 1600 O O . TRP A 1 218 ? 0.803 -12.007 9.405 1.00 98.06 218 TRP A O 1
ATOM 1610 N N . GLU A 1 219 ? 2.427 -10.654 10.127 1.00 97.38 219 GLU A N 1
ATOM 1611 C CA . GLU A 1 219 ? 3.175 -11.720 10.803 1.00 97.38 219 GLU A CA 1
ATOM 1612 C C . GLU A 1 219 ? 2.816 -11.761 12.293 1.00 97.38 219 GLU A C 1
ATOM 1614 O O . GLU A 1 219 ? 3.269 -10.932 13.096 1.00 97.38 219 GLU A O 1
ATOM 1619 N N . TYR A 1 220 ? 2.039 -12.775 12.678 1.00 95.69 220 TYR A N 1
ATOM 1620 C CA . TYR A 1 220 ? 1.566 -12.994 14.047 1.00 95.69 220 TYR A CA 1
ATOM 1621 C C . TYR A 1 220 ? 2.693 -13.082 15.077 1.00 95.69 220 TYR A C 1
ATOM 1623 O O . TYR A 1 220 ? 2.540 -12.614 1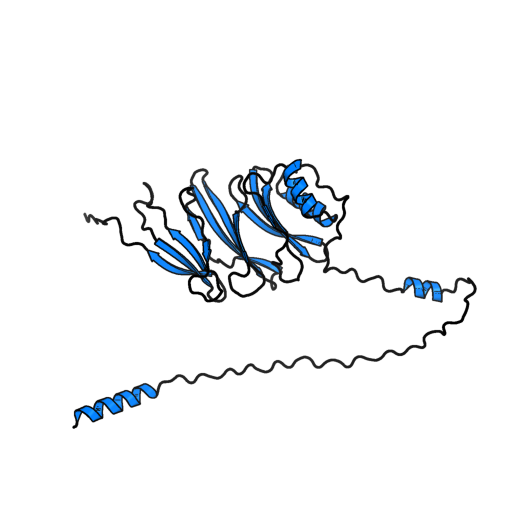6.206 1.00 95.69 220 TYR A O 1
ATOM 1631 N N . THR A 1 221 ? 3.839 -13.661 14.709 1.00 96.00 221 THR A N 1
ATOM 1632 C CA . THR A 1 221 ? 4.955 -13.885 15.637 1.00 96.00 221 THR A CA 1
ATOM 1633 C C . THR A 1 221 ? 5.559 -12.572 16.124 1.00 96.00 221 THR A C 1
ATOM 1635 O O . THR A 1 221 ? 6.009 -12.479 17.269 1.00 96.00 221 THR A O 1
ATOM 1638 N N . VAL A 1 222 ? 5.577 -11.547 15.266 1.00 96.56 222 VAL A N 1
ATOM 1639 C CA . VAL A 1 222 ? 6.094 -10.215 15.612 1.00 96.56 222 VAL A CA 1
ATOM 1640 C C . VAL A 1 222 ? 4.998 -9.176 15.832 1.00 96.56 222 VAL A C 1
ATOM 1642 O O . VAL A 1 222 ? 5.313 -8.084 16.301 1.00 96.56 222 VAL A O 1
ATOM 1645 N N . GLY A 1 223 ? 3.739 -9.500 15.523 1.00 96.38 223 GLY A N 1
ATOM 1646 C CA . GLY A 1 223 ? 2.593 -8.609 15.696 1.00 96.38 223 GLY A CA 1
ATOM 1647 C C . GLY A 1 223 ? 2.717 -7.328 14.873 1.00 96.38 223 GLY A C 1
ATOM 1648 O O . GLY A 1 223 ? 2.486 -6.239 15.398 1.00 96.38 223 GLY A O 1
ATOM 1649 N N . ARG A 1 224 ? 3.168 -7.446 13.618 1.00 97.75 224 ARG A N 1
ATOM 1650 C CA . ARG A 1 224 ? 3.289 -6.323 12.676 1.00 97.75 224 ARG A CA 1
ATOM 1651 C C . ARG A 1 224 ? 3.227 -6.798 11.229 1.00 97.75 224 ARG A C 1
ATOM 1653 O O . ARG A 1 224 ? 3.553 -7.947 10.937 1.00 97.75 224 ARG A O 1
ATOM 1660 N N . PHE A 1 225 ? 2.943 -5.864 10.327 1.00 98.31 225 PHE A N 1
ATOM 1661 C CA . PHE A 1 225 ? 3.133 -6.086 8.901 1.00 98.31 225 PHE A CA 1
ATOM 1662 C C . PHE A 1 225 ? 4.617 -6.248 8.559 1.00 98.31 225 PHE A C 1
ATOM 1664 O O . PHE A 1 225 ? 5.473 -5.487 9.031 1.00 98.31 225 PHE A O 1
ATOM 1671 N N . VAL A 1 226 ? 4.927 -7.229 7.719 1.00 97.81 226 VAL A N 1
ATOM 1672 C CA . VAL A 1 226 ? 6.266 -7.455 7.167 1.00 97.81 226 VAL A CA 1
ATOM 1673 C C . VAL A 1 226 ? 6.183 -7.561 5.649 1.00 97.81 226 VAL A C 1
ATOM 1675 O O . VAL A 1 226 ? 5.162 -7.959 5.100 1.00 97.81 226 VAL A O 1
ATOM 1678 N N . ASN A 1 227 ? 7.261 -7.177 4.968 1.00 97.50 227 ASN A N 1
ATOM 1679 C CA . ASN A 1 227 ? 7.336 -7.237 3.513 1.00 97.50 227 ASN A CA 1
ATOM 1680 C C . ASN A 1 227 ? 7.718 -8.658 3.065 1.00 97.50 227 ASN A C 1
ATOM 1682 O O . ASN A 1 227 ? 8.759 -9.162 3.496 1.00 97.50 227 ASN A O 1
ATOM 1686 N N . ILE A 1 228 ? 6.907 -9.277 2.205 1.00 97.62 228 ILE A N 1
ATOM 1687 C CA . ILE A 1 228 ? 7.187 -10.586 1.578 1.00 97.62 228 ILE A CA 1
ATOM 1688 C C . ILE A 1 228 ? 7.793 -10.473 0.185 1.00 97.62 228 ILE A C 1
ATOM 1690 O O . ILE A 1 228 ? 8.096 -11.488 -0.439 1.00 97.62 228 ILE A O 1
ATOM 1694 N N . LEU A 1 229 ? 8.050 -9.247 -0.264 1.00 97.50 229 LEU A N 1
ATOM 1695 C CA . LEU A 1 229 ? 8.913 -8.947 -1.394 1.00 97.50 229 LEU A CA 1
ATOM 1696 C C . LEU A 1 229 ? 10.284 -8.500 -0.842 1.00 97.50 229 LEU A C 1
ATOM 1698 O O . LEU A 1 229 ? 10.465 -7.318 -0.533 1.00 97.50 229 LEU A O 1
ATOM 1702 N N . PRO A 1 230 ? 11.232 -9.431 -0.605 1.00 93.62 230 PRO A N 1
ATOM 1703 C CA . PRO A 1 230 ? 12.444 -9.166 0.174 1.00 93.62 230 PRO A CA 1
ATOM 1704 C C . PRO A 1 230 ? 13.364 -8.150 -0.504 1.00 93.62 230 PRO A C 1
ATOM 1706 O O . PRO A 1 230 ? 13.987 -7.333 0.177 1.00 93.62 230 PRO A O 1
ATOM 1709 N N . ASP A 1 231 ? 13.408 -8.182 -1.834 1.00 93.94 231 ASP A N 1
ATOM 1710 C CA . ASP A 1 231 ? 14.107 -7.200 -2.644 1.00 93.94 231 ASP A CA 1
ATOM 1711 C C . ASP A 1 231 ? 13.110 -6.144 -3.132 1.00 93.94 231 ASP A C 1
ATOM 1713 O O . ASP A 1 231 ? 12.062 -6.500 -3.673 1.00 93.94 231 ASP A O 1
ATOM 1717 N N . PRO A 1 232 ? 13.405 -4.844 -2.971 1.00 89.88 232 PRO A N 1
ATOM 1718 C CA . PRO A 1 232 ? 12.535 -3.806 -3.496 1.00 89.88 232 PRO A CA 1
ATOM 1719 C C . PRO A 1 232 ? 12.481 -3.905 -5.019 1.00 89.88 232 PRO A C 1
ATOM 1721 O O . PRO A 1 232 ? 13.514 -3.958 -5.691 1.00 89.88 232 PRO A O 1
ATOM 1724 N N . VAL A 1 233 ? 11.268 -3.898 -5.560 1.00 97.00 233 VAL A N 1
ATOM 1725 C CA . VAL A 1 233 ? 11.055 -3.950 -7.001 1.00 97.00 233 VAL A CA 1
ATOM 1726 C C . VAL A 1 233 ? 10.705 -2.560 -7.500 1.00 97.00 233 VAL A C 1
ATOM 1728 O O . VAL A 1 233 ? 9.705 -1.981 -7.079 1.00 97.00 233 VAL A O 1
ATOM 1731 N N . TYR A 1 234 ? 11.554 -2.029 -8.377 1.00 96.69 234 TYR A N 1
ATOM 1732 C CA . TYR A 1 234 ? 11.411 -0.694 -8.944 1.00 96.69 234 TYR A CA 1
ATOM 1733 C C . TYR A 1 234 ? 10.995 -0.774 -10.410 1.00 96.69 234 TYR A C 1
ATOM 1735 O O . TYR A 1 234 ? 11.574 -1.530 -11.194 1.00 96.69 234 TYR A O 1
ATOM 1743 N N . THR A 1 235 ? 10.019 0.045 -10.781 1.00 95.75 235 THR A N 1
ATOM 1744 C CA . THR A 1 235 ? 9.649 0.327 -12.167 1.00 95.75 235 THR A CA 1
ATOM 1745 C C . THR A 1 235 ? 9.849 1.807 -12.462 1.00 95.75 235 THR A C 1
ATOM 1747 O O . THR A 1 235 ? 9.942 2.638 -11.562 1.00 95.75 235 THR A O 1
ATOM 1750 N N . ILE A 1 236 ? 9.966 2.145 -13.742 1.00 93.00 236 ILE A N 1
ATOM 1751 C CA . ILE A 1 236 ? 10.138 3.535 -14.166 1.00 93.00 236 ILE A CA 1
ATOM 1752 C C . ILE A 1 236 ? 8.840 4.301 -13.870 1.00 93.00 236 ILE A C 1
ATOM 1754 O O . ILE A 1 236 ? 7.757 3.805 -14.170 1.00 93.00 236 ILE A O 1
ATOM 1758 N N . ASP A 1 237 ? 8.968 5.495 -13.292 1.00 93.19 237 ASP A N 1
ATOM 1759 C CA . ASP A 1 237 ? 7.867 6.446 -13.109 1.00 93.19 237 ASP A CA 1
ATOM 1760 C C . ASP A 1 237 ? 7.633 7.218 -14.417 1.00 93.19 237 ASP A C 1
ATOM 1762 O O . ASP A 1 237 ? 8.213 8.280 -14.650 1.00 93.19 237 ASP A O 1
ATOM 1766 N N . ASP A 1 238 ? 6.857 6.622 -15.322 1.00 90.75 238 ASP A N 1
ATOM 1767 C CA . ASP A 1 238 ? 6.490 7.193 -16.620 1.00 90.75 238 ASP A CA 1
ATOM 1768 C C . ASP A 1 238 ? 4.979 6.996 -16.839 1.00 90.75 238 ASP A C 1
ATOM 1770 O O . ASP A 1 238 ? 4.503 5.865 -16.719 1.00 90.75 238 ASP A O 1
ATOM 1774 N N . PRO A 1 239 ? 4.214 8.058 -17.160 1.00 90.50 239 PRO A N 1
ATOM 1775 C CA . PRO A 1 239 ? 2.766 7.965 -17.354 1.00 90.50 239 PRO A CA 1
ATOM 1776 C C . PRO A 1 239 ? 2.346 7.052 -18.516 1.00 90.50 239 PRO A C 1
ATOM 1778 O O . PRO A 1 239 ? 1.192 6.626 -18.557 1.00 90.50 239 PRO A O 1
ATOM 1781 N N . ASP A 1 240 ? 3.249 6.753 -19.454 1.00 92.69 240 ASP A N 1
ATOM 1782 C CA . ASP A 1 240 ? 2.991 5.842 -20.573 1.00 92.69 240 ASP A CA 1
ATOM 1783 C C . ASP A 1 240 ? 3.313 4.370 -20.235 1.00 92.69 240 ASP A C 1
ATOM 1785 O O . ASP A 1 240 ? 3.065 3.489 -21.063 1.00 92.69 240 ASP A O 1
ATOM 1789 N N . ILE A 1 241 ? 3.868 4.084 -19.049 1.00 93.50 241 ILE A N 1
ATOM 1790 C CA . ILE A 1 241 ? 4.195 2.726 -18.588 1.00 93.50 241 ILE A CA 1
ATOM 1791 C C . ILE A 1 241 ? 3.108 2.217 -17.639 1.00 93.50 241 ILE A C 1
ATOM 1793 O O . ILE A 1 241 ? 2.686 2.889 -16.699 1.00 93.50 241 ILE A O 1
ATOM 1797 N N . SER A 1 242 ? 2.663 0.987 -17.875 1.00 96.00 242 SER A N 1
ATOM 1798 C CA . SER A 1 242 ? 1.699 0.303 -17.020 1.00 96.00 242 SER A CA 1
ATOM 1799 C C . SER A 1 242 ? 2.275 0.012 -15.634 1.00 96.00 242 SER A C 1
ATOM 1801 O O . SER A 1 242 ? 3.414 -0.436 -15.482 1.00 96.00 242 SER A O 1
ATOM 1803 N N . LEU A 1 243 ? 1.453 0.229 -14.605 1.00 97.00 243 LEU A N 1
ATOM 1804 C CA . LEU A 1 243 ? 1.780 -0.208 -13.253 1.00 97.00 243 LEU A CA 1
ATOM 1805 C C . LEU A 1 243 ? 1.879 -1.742 -13.189 1.00 97.00 243 LEU A C 1
ATOM 1807 O O . LEU A 1 243 ? 1.222 -2.433 -13.981 1.00 97.00 243 LEU A O 1
ATOM 1811 N N . PRO A 1 244 ? 2.651 -2.283 -12.230 1.00 97.94 244 PRO A N 1
ATOM 1812 C CA . PRO A 1 244 ? 2.654 -3.711 -11.940 1.00 97.94 244 PRO A CA 1
ATOM 1813 C C . PRO A 1 244 ? 1.244 -4.261 -11.702 1.00 97.94 244 PRO A C 1
ATOM 1815 O O . PRO A 1 244 ? 0.355 -3.555 -11.223 1.00 97.94 244 PRO A O 1
ATOM 1818 N N . GLN A 1 245 ? 1.039 -5.532 -12.034 1.00 98.25 245 GLN A N 1
ATOM 1819 C CA . GLN A 1 245 ? -0.259 -6.202 -11.930 1.00 98.25 245 GLN A CA 1
ATOM 1820 C C . GLN A 1 245 ? -0.139 -7.477 -11.101 1.00 98.25 245 GLN A C 1
ATOM 1822 O O . GLN A 1 245 ? 0.855 -8.182 -11.222 1.00 98.25 245 GLN A O 1
ATOM 1827 N N . MET A 1 246 ? -1.174 -7.791 -10.321 1.00 98.31 246 MET A N 1
ATOM 1828 C CA . MET A 1 246 ? -1.329 -9.093 -9.665 1.00 98.31 246 MET A CA 1
ATOM 1829 C C . MET A 1 246 ? -2.264 -9.960 -10.499 1.00 98.31 246 MET A C 1
ATOM 1831 O O . MET A 1 246 ? -3.373 -9.520 -10.825 1.00 98.31 246 MET A O 1
ATOM 1835 N N . ARG A 1 247 ? -1.806 -11.137 -10.931 1.00 98.00 247 ARG A N 1
ATOM 1836 C CA . ARG A 1 247 ? -2.582 -12.050 -11.782 1.00 98.00 247 ARG A CA 1
ATOM 1837 C C . ARG A 1 247 ? -2.102 -13.477 -11.588 1.00 98.00 247 ARG A C 1
ATOM 1839 O O . ARG A 1 247 ? -0.915 -13.688 -11.741 1.00 98.00 247 ARG A O 1
ATOM 1846 N N . ASP A 1 248 ? -3.031 -14.409 -11.401 1.00 98.06 248 ASP A N 1
ATOM 1847 C CA . ASP A 1 248 ? -2.775 -15.853 -11.481 1.00 98.06 248 ASP A CA 1
ATOM 1848 C C . ASP A 1 248 ? -2.507 -16.248 -12.951 1.00 98.06 248 ASP A C 1
ATOM 1850 O O . ASP A 1 248 ? -3.393 -16.162 -13.820 1.00 98.06 248 ASP A O 1
ATOM 1854 N N . MET A 1 249 ? -1.248 -16.553 -13.267 1.00 97.69 249 MET A N 1
ATOM 1855 C CA . MET A 1 249 ? -0.759 -16.835 -14.615 1.00 97.69 249 MET A CA 1
ATOM 1856 C C . MET A 1 249 ? -0.770 -18.320 -14.964 1.00 97.69 249 MET A C 1
ATOM 1858 O O . MET A 1 249 ? -0.901 -18.645 -16.154 1.00 97.69 249 MET A O 1
ATOM 1862 N N . ASP A 1 250 ? -0.625 -19.206 -13.984 1.00 97.00 250 ASP A N 1
ATOM 1863 C CA . ASP A 1 250 ? -0.530 -20.651 -14.197 1.00 97.00 250 ASP A CA 1
ATOM 1864 C C . ASP A 1 250 ? -1.721 -21.463 -13.647 1.00 97.00 250 ASP A C 1
ATOM 1866 O O . ASP A 1 250 ? -1.816 -22.670 -13.906 1.00 97.00 250 ASP A O 1
ATOM 1870 N N . ASN A 1 251 ? -2.716 -20.772 -13.086 1.00 97.62 251 ASN A N 1
ATOM 1871 C CA . ASN A 1 251 ? -3.978 -21.284 -12.562 1.00 97.62 251 ASN A CA 1
ATOM 1872 C C . ASN A 1 251 ? -3.776 -22.211 -11.350 1.00 97.62 251 ASN A C 1
ATOM 1874 O O . ASN A 1 251 ? -4.376 -23.295 -11.291 1.00 97.62 251 ASN A O 1
ATOM 1878 N N . ASP A 1 252 ? -2.934 -21.803 -10.403 1.00 97.44 252 ASP A N 1
ATOM 1879 C CA . ASP A 1 252 ? -2.678 -22.506 -9.140 1.00 97.44 252 ASP A CA 1
ATOM 1880 C C . ASP A 1 252 ? -3.283 -21.818 -7.897 1.00 97.44 252 ASP A C 1
ATOM 1882 O O . ASP A 1 252 ? -3.086 -22.296 -6.777 1.00 97.44 252 ASP A O 1
ATOM 1886 N N . GLU A 1 253 ? -4.100 -20.776 -8.107 1.00 97.44 253 GLU A N 1
ATOM 1887 C CA . GLU A 1 253 ? -4.727 -19.932 -7.076 1.00 97.44 253 GLU A CA 1
ATOM 1888 C C . GLU A 1 253 ? -3.753 -19.001 -6.328 1.00 97.44 253 GLU A C 1
ATOM 1890 O O . GLU A 1 253 ? -4.181 -18.289 -5.419 1.00 97.44 253 GLU A O 1
ATOM 1895 N N . VAL A 1 254 ? -2.477 -18.946 -6.718 1.00 98.19 254 VAL A N 1
ATOM 1896 C CA . VAL A 1 254 ? -1.516 -17.921 -6.296 1.00 98.19 254 VAL A CA 1
ATOM 1897 C C . VAL A 1 254 ? -1.458 -16.836 -7.372 1.00 98.19 254 VAL A C 1
ATOM 1899 O O . VAL A 1 254 ? -1.462 -17.106 -8.567 1.00 98.19 254 VAL A O 1
ATOM 1902 N N . GLN A 1 255 ? -1.443 -15.567 -6.968 1.00 98.62 255 GLN A N 1
ATOM 1903 C CA . GLN A 1 255 ? -1.332 -14.453 -7.910 1.00 98.62 255 GLN A CA 1
ATOM 1904 C C . GLN A 1 255 ? 0.126 -14.030 -8.057 1.00 98.62 255 GLN A C 1
ATOM 1906 O O . GLN A 1 255 ? 0.734 -13.556 -7.101 1.00 98.62 255 GLN A O 1
ATOM 1911 N N . GLU A 1 256 ? 0.676 -14.069 -9.265 1.00 98.56 256 GLU A N 1
ATOM 1912 C CA . GLU A 1 256 ? 2.011 -13.541 -9.518 1.00 98.56 256 GLU A CA 1
ATOM 1913 C C . GLU A 1 256 ? 2.014 -12.021 -9.685 1.00 98.56 256 GLU A C 1
ATOM 1915 O O . GLU A 1 256 ? 1.093 -11.407 -10.237 1.00 98.56 256 GLU A O 1
ATOM 1920 N N . LEU A 1 257 ? 3.116 -11.402 -9.256 1.00 98.62 257 LEU A N 1
ATOM 1921 C CA . LEU A 1 257 ? 3.403 -10.001 -9.538 1.00 98.62 257 LEU A CA 1
ATOM 1922 C C . LEU A 1 257 ? 4.061 -9.894 -10.919 1.00 98.62 257 LEU A C 1
ATOM 1924 O O . LEU A 1 257 ? 5.213 -10.288 -11.129 1.00 98.62 257 LEU A O 1
ATOM 1928 N N . VAL A 1 258 ? 3.323 -9.315 -11.860 1.00 98.50 258 VAL A N 1
ATOM 1929 C CA . VAL A 1 258 ? 3.692 -9.173 -13.268 1.00 98.50 258 VAL A CA 1
ATOM 1930 C C . VAL A 1 258 ? 4.134 -7.745 -13.553 1.00 98.50 258 VAL A C 1
ATOM 1932 O O . VAL A 1 258 ? 3.394 -6.785 -13.328 1.00 98.50 258 VAL A O 1
ATOM 1935 N N . ILE A 1 259 ? 5.339 -7.603 -14.101 1.00 98.25 259 ILE A N 1
ATOM 1936 C CA . ILE A 1 259 ? 5.943 -6.311 -14.428 1.00 98.25 259 ILE A CA 1
ATOM 1937 C C . ILE A 1 259 ? 6.271 -6.260 -15.908 1.00 98.25 259 ILE A C 1
ATOM 1939 O O . ILE A 1 259 ? 7.184 -6.942 -16.382 1.00 98.25 259 ILE A O 1
ATOM 1943 N N . ASN A 1 260 ? 5.554 -5.405 -16.631 1.00 97.56 260 ASN A N 1
ATOM 1944 C CA . ASN A 1 260 ? 5.814 -5.168 -18.041 1.00 97.56 260 ASN A CA 1
ATOM 1945 C C . ASN A 1 260 ? 7.035 -4.253 -18.202 1.00 97.56 260 ASN A C 1
ATOM 1947 O O . ASN A 1 260 ? 7.102 -3.147 -17.669 1.00 97.56 260 ASN A O 1
ATOM 1951 N N . LEU A 1 261 ? 8.017 -4.710 -18.971 1.00 96.56 261 LEU A N 1
ATOM 1952 C CA . LEU A 1 261 ? 9.177 -3.920 -19.363 1.00 96.56 261 LEU A CA 1
ATOM 1953 C C . LEU A 1 261 ? 8.820 -3.181 -20.657 1.00 96.56 261 LEU A C 1
ATOM 1955 O O . LEU A 1 261 ? 9.066 -3.684 -21.751 1.00 96.56 261 LEU A O 1
ATOM 1959 N N . GLU A 1 262 ? 8.188 -2.015 -20.544 1.00 95.75 262 GLU A N 1
ATOM 1960 C CA . GLU A 1 262 ? 7.637 -1.286 -21.705 1.00 95.75 262 GLU A CA 1
ATOM 1961 C C . GLU A 1 262 ? 8.556 -0.169 -22.213 1.00 95.75 262 GLU A C 1
ATOM 1963 O O . GLU A 1 262 ? 8.463 0.252 -23.370 1.00 95.75 262 GLU A O 1
ATOM 1968 N N . SER A 1 263 ? 9.503 0.274 -21.383 1.00 93.38 263 SER A N 1
ATOM 1969 C CA . SER A 1 263 ? 10.452 1.317 -21.762 1.00 93.38 263 SER A CA 1
ATOM 1970 C C . SER A 1 263 ? 11.406 0.835 -22.855 1.00 93.38 263 SER A C 1
ATOM 1972 O O . SER A 1 263 ? 12.129 -0.148 -22.695 1.00 93.38 263 SER A O 1
ATOM 1974 N N . ASN A 1 264 ? 11.488 1.595 -23.950 1.00 91.31 264 ASN A N 1
ATOM 1975 C CA . ASN A 1 264 ? 12.521 1.404 -24.973 1.00 91.31 264 ASN A CA 1
ATOM 1976 C C . ASN A 1 264 ? 13.875 2.009 -24.556 1.00 91.31 264 ASN A C 1
ATOM 1978 O O . ASN A 1 264 ? 14.822 1.976 -25.340 1.00 91.31 264 ASN A O 1
ATOM 1982 N N . GLY A 1 265 ? 13.976 2.555 -23.340 1.00 88.56 265 GLY A N 1
ATOM 1983 C CA . GLY A 1 265 ? 15.134 3.293 -22.856 1.00 88.56 265 GLY A CA 1
ATOM 1984 C C . GLY A 1 265 ? 15.214 4.727 -23.379 1.00 88.56 265 GLY A C 1
ATOM 1985 O O . GLY A 1 265 ? 14.341 5.207 -24.101 1.00 88.56 265 GLY A O 1
ATOM 1986 N N . ASN A 1 266 ? 16.258 5.442 -22.971 1.00 86.12 266 ASN A N 1
ATOM 1987 C CA . ASN A 1 266 ? 16.447 6.863 -23.261 1.00 86.12 266 ASN A CA 1
ATOM 1988 C C . ASN A 1 266 ? 17.915 7.169 -23.607 1.00 86.12 266 ASN A C 1
ATOM 1990 O O . ASN A 1 266 ? 18.730 6.268 -23.794 1.00 86.12 266 ASN A O 1
ATOM 1994 N N . ALA A 1 267 ? 18.272 8.451 -23.717 1.00 87.38 267 ALA A N 1
ATOM 1995 C CA . ALA A 1 267 ? 19.643 8.852 -24.039 1.00 87.38 267 ALA A CA 1
ATOM 1996 C C . ALA A 1 267 ? 20.684 8.398 -22.993 1.00 87.38 267 ALA A C 1
ATOM 1998 O O . ALA A 1 267 ? 21.850 8.233 -23.343 1.00 87.38 267 ALA A O 1
ATOM 1999 N N . ALA A 1 268 ? 20.279 8.196 -21.736 1.00 84.00 268 ALA A N 1
ATOM 2000 C CA . ALA A 1 268 ? 21.159 7.753 -20.658 1.00 84.00 268 ALA A CA 1
ATOM 2001 C C . ALA A 1 268 ? 21.289 6.223 -20.600 1.00 84.00 268 ALA A C 1
ATOM 2003 O O . ALA A 1 268 ? 22.390 5.711 -20.413 1.00 84.00 268 ALA A O 1
ATOM 2004 N N . THR A 1 269 ? 20.189 5.489 -20.777 1.00 85.38 269 THR A N 1
ATOM 2005 C CA . THR A 1 269 ? 20.175 4.017 -20.692 1.00 85.38 269 THR A CA 1
ATOM 2006 C C . THR A 1 269 ? 20.472 3.324 -22.022 1.00 85.38 269 THR A C 1
ATOM 2008 O O . THR A 1 269 ? 20.842 2.150 -22.041 1.00 85.38 269 THR A O 1
ATOM 2011 N N . GLY A 1 270 ? 20.350 4.046 -23.138 1.00 89.94 270 GLY A N 1
ATOM 2012 C CA . GLY A 1 270 ? 20.350 3.464 -24.475 1.00 89.94 270 GLY A CA 1
ATOM 2013 C C . GLY A 1 270 ? 19.101 2.611 -24.726 1.00 89.94 270 GLY A C 1
ATOM 2014 O O . GLY A 1 270 ? 18.189 2.587 -23.905 1.00 89.94 270 GLY A O 1
ATOM 2015 N N . PRO A 1 271 ? 19.026 1.907 -25.867 1.00 91.38 271 PRO A N 1
ATOM 2016 C CA . PRO A 1 271 ? 17.888 1.051 -26.172 1.00 91.38 271 PRO A CA 1
ATOM 2017 C C . PRO A 1 271 ? 17.774 -0.119 -25.188 1.00 91.38 271 PRO A C 1
ATOM 2019 O O . PRO A 1 271 ? 18.675 -0.958 -25.110 1.00 91.38 271 PRO A O 1
ATOM 2022 N N . LEU A 1 272 ? 16.651 -0.202 -24.479 1.00 91.44 272 LEU A N 1
ATOM 2023 C CA . LEU A 1 272 ? 16.328 -1.320 -23.593 1.00 91.44 272 LEU A CA 1
ATOM 2024 C C . LEU A 1 272 ? 15.528 -2.396 -24.340 1.00 91.44 272 LEU A C 1
ATOM 2026 O O . LEU A 1 272 ? 14.879 -2.136 -25.357 1.00 91.44 272 LEU A O 1
ATOM 2030 N N . ARG A 1 273 ? 15.605 -3.641 -23.856 1.00 94.06 273 ARG A N 1
ATOM 2031 C CA . ARG A 1 273 ? 14.737 -4.723 -24.339 1.00 94.06 273 ARG A CA 1
ATOM 2032 C C . ARG A 1 273 ? 13.439 -4.709 -23.549 1.00 94.06 273 ARG A C 1
ATOM 2034 O O . ARG A 1 273 ? 13.478 -4.718 -22.324 1.00 94.06 273 ARG A O 1
ATOM 2041 N N . THR A 1 274 ? 12.331 -4.761 -24.276 1.00 96.00 274 THR A N 1
ATOM 2042 C CA . THR A 1 274 ? 11.003 -4.944 -23.702 1.00 96.00 274 THR A CA 1
ATOM 2043 C C . THR A 1 274 ? 10.750 -6.409 -23.341 1.00 96.00 274 THR A C 1
ATOM 2045 O O . THR A 1 274 ? 11.505 -7.299 -23.755 1.00 96.00 274 THR A O 1
ATOM 2048 N N . GLY A 1 275 ? 9.712 -6.676 -22.556 1.00 97.25 275 GLY A N 1
ATOM 2049 C CA . GLY A 1 275 ? 9.386 -8.015 -22.070 1.00 97.25 275 GLY A CA 1
ATOM 2050 C C . GLY A 1 275 ? 8.546 -7.988 -20.801 1.00 97.25 275 GLY A C 1
ATOM 2051 O O . GLY A 1 275 ? 7.844 -7.016 -20.542 1.00 97.25 275 GLY A O 1
ATOM 2052 N N . VAL A 1 276 ? 8.652 -9.043 -20.002 1.00 98.12 276 VAL A N 1
ATOM 2053 C CA . VAL A 1 276 ? 7.972 -9.172 -18.715 1.00 98.12 276 VAL A CA 1
ATOM 2054 C C . VAL A 1 276 ? 8.881 -9.846 -17.689 1.00 98.12 276 VAL A C 1
ATOM 2056 O O . VAL A 1 276 ? 9.608 -10.793 -18.012 1.00 98.12 276 VAL A O 1
ATOM 2059 N N . ASN A 1 277 ? 8.829 -9.344 -16.460 1.00 98.12 277 ASN A N 1
ATOM 2060 C CA . ASN A 1 277 ? 9.347 -10.007 -15.269 1.00 98.12 277 ASN A CA 1
ATOM 2061 C C . ASN A 1 277 ? 8.158 -10.516 -14.451 1.00 98.12 277 ASN A C 1
ATOM 2063 O O . ASN A 1 277 ? 7.199 -9.771 -14.250 1.00 98.12 277 ASN A O 1
ATOM 2067 N N . ILE A 1 278 ? 8.227 -11.758 -13.984 1.00 98.31 278 ILE A N 1
ATOM 2068 C CA . ILE A 1 278 ? 7.175 -12.383 -13.175 1.00 98.31 278 ILE A CA 1
ATOM 2069 C C . ILE A 1 278 ? 7.798 -12.803 -11.848 1.00 98.31 278 ILE A C 1
ATOM 2071 O O . ILE A 1 278 ? 8.820 -13.498 -11.829 1.00 98.31 278 ILE A O 1
ATOM 2075 N N . TYR A 1 279 ? 7.205 -12.334 -10.756 1.00 98.56 279 TYR A N 1
ATOM 2076 C CA 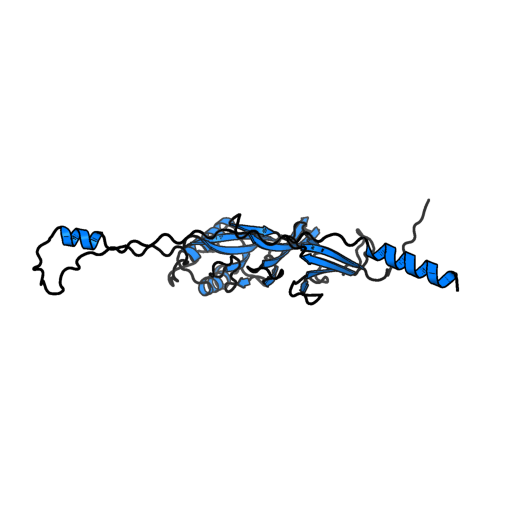. TYR A 1 279 ? 7.577 -12.688 -9.394 1.00 98.56 279 TYR A CA 1
ATOM 2077 C C . TYR A 1 279 ? 6.528 -13.630 -8.825 1.00 98.56 279 TYR A C 1
ATOM 2079 O O . TYR A 1 279 ? 5.340 -13.323 -8.861 1.00 98.56 279 TYR A O 1
ATOM 2087 N N . ASP A 1 280 ? 6.996 -14.738 -8.273 1.00 98.31 280 ASP A N 1
ATOM 2088 C CA . ASP A 1 280 ? 6.178 -15.874 -7.864 1.00 98.31 280 ASP A CA 1
ATOM 2089 C C . ASP A 1 280 ? 6.511 -16.281 -6.421 1.00 98.31 280 ASP A C 1
ATOM 2091 O O . ASP A 1 280 ? 7.608 -16.001 -5.912 1.00 98.31 280 ASP A O 1
ATOM 2095 N N . TRP A 1 281 ? 5.556 -16.914 -5.752 1.00 98.25 281 TRP A N 1
ATOM 2096 C CA . TRP A 1 281 ? 5.641 -17.344 -4.368 1.00 98.25 281 TRP A CA 1
ATOM 2097 C C . TRP A 1 281 ? 6.470 -18.622 -4.228 1.00 98.25 281 TRP A C 1
ATOM 2099 O O . TRP A 1 281 ? 6.129 -19.690 -4.724 1.00 98.25 281 TRP A O 1
ATOM 2109 N N . ASN A 1 282 ? 7.556 -18.562 -3.459 1.00 97.25 282 ASN A N 1
ATOM 2110 C CA . ASN A 1 282 ? 8.398 -19.738 -3.207 1.00 97.25 282 ASN A CA 1
ATOM 2111 C C . ASN A 1 282 ? 8.063 -20.493 -1.905 1.00 97.25 282 ASN A C 1
ATOM 2113 O O . ASN A 1 282 ? 8.882 -21.283 -1.427 1.00 97.25 282 ASN A O 1
ATOM 2117 N N . GLY A 1 283 ? 6.906 -20.214 -1.297 1.00 96.88 283 GLY A N 1
ATOM 2118 C CA . GLY A 1 283 ? 6.525 -20.724 0.025 1.00 96.88 283 GLY A CA 1
ATOM 2119 C C . GLY A 1 283 ? 6.921 -19.823 1.200 1.00 96.88 283 GLY A C 1
ATOM 2120 O O . GLY A 1 283 ? 6.546 -20.118 2.333 1.00 96.88 283 GLY A O 1
ATOM 2121 N N . GLN A 1 284 ? 7.681 -18.750 0.962 1.00 95.75 284 GLN A N 1
ATOM 2122 C CA . GLN A 1 284 ? 8.064 -17.786 2.002 1.00 95.75 284 GLN A CA 1
ATOM 2123 C C . GLN A 1 284 ? 8.130 -16.334 1.508 1.00 95.75 284 GLN A C 1
ATOM 2125 O O . GLN A 1 284 ? 7.838 -15.410 2.267 1.00 95.75 284 GLN A O 1
ATOM 2130 N N . PHE A 1 285 ? 8.543 -16.122 0.262 1.00 98.00 285 PHE A N 1
ATOM 2131 C CA . PHE A 1 285 ? 8.709 -14.810 -0.349 1.00 98.00 285 PHE A CA 1
ATOM 2132 C C . PHE A 1 285 ? 8.280 -14.834 -1.813 1.00 98.00 285 PHE A C 1
ATOM 2134 O O . PHE A 1 285 ? 8.390 -15.864 -2.481 1.00 98.00 285 PHE A O 1
ATOM 2141 N N . TYR A 1 286 ? 7.906 -13.665 -2.326 1.00 98.12 286 TYR A N 1
ATOM 2142 C CA . TYR A 1 286 ? 7.816 -13.431 -3.761 1.00 98.12 286 TYR A CA 1
ATOM 2143 C C . TYR A 1 286 ? 9.211 -13.189 -4.330 1.00 98.12 286 TYR A C 1
ATOM 2145 O O . TYR A 1 286 ? 9.923 -12.272 -3.911 1.00 98.12 286 TYR A O 1
ATOM 2153 N N . VAL A 1 287 ? 9.622 -14.022 -5.281 1.00 98.00 287 VAL A N 1
ATOM 2154 C CA . VAL A 1 287 ? 10.946 -13.965 -5.914 1.00 98.00 287 VAL A CA 1
ATOM 2155 C C . VAL A 1 287 ? 10.810 -13.937 -7.427 1.00 98.00 287 VAL A C 1
ATOM 2157 O O . VAL A 1 287 ? 9.890 -14.525 -7.984 1.00 98.00 287 VAL A O 1
ATOM 2160 N N . LEU A 1 288 ? 11.743 -13.269 -8.109 1.00 97.94 288 LEU A N 1
ATOM 2161 C CA . LEU A 1 288 ? 11.769 -13.239 -9.571 1.00 97.94 288 LEU A CA 1
ATOM 2162 C C . LEU A 1 288 ? 11.949 -14.663 -10.117 1.00 97.94 288 LEU A C 1
ATOM 2164 O O . LEU A 1 288 ? 13.036 -15.236 -10.000 1.00 97.94 288 LEU A O 1
ATOM 2168 N N . SER A 1 289 ? 10.899 -15.221 -10.715 1.00 97.75 289 SER A N 1
ATOM 2169 C CA . SER A 1 289 ? 10.871 -16.600 -11.212 1.00 97.75 289 SER A CA 1
ATOM 2170 C C . SER A 1 289 ? 11.107 -16.663 -12.719 1.00 97.75 289 SER A C 1
ATOM 2172 O O . SER A 1 289 ? 11.871 -17.508 -13.197 1.00 97.75 289 SER A O 1
ATOM 2174 N N . ILE A 1 290 ? 10.511 -15.739 -13.478 1.00 98.00 290 ILE A N 1
ATOM 2175 C CA . ILE A 1 290 ? 10.561 -15.732 -14.942 1.00 98.00 290 ILE A CA 1
ATOM 2176 C C . ILE A 1 290 ? 10.983 -14.355 -15.453 1.00 98.00 290 ILE A C 1
ATOM 2178 O O . ILE A 1 290 ? 10.464 -13.317 -15.049 1.00 98.00 290 ILE A O 1
ATOM 2182 N N . ILE A 1 291 ? 11.908 -14.369 -16.416 1.00 97.94 291 ILE A N 1
ATOM 2183 C CA . ILE A 1 291 ? 12.260 -13.217 -17.247 1.00 97.94 291 ILE A CA 1
ATOM 2184 C C . ILE A 1 291 ? 11.991 -13.607 -18.698 1.00 97.94 291 ILE A C 1
ATOM 2186 O O . ILE A 1 291 ? 12.701 -14.442 -19.269 1.00 97.94 291 ILE A O 1
ATOM 2190 N N . GLN A 1 292 ? 10.994 -12.986 -19.319 1.00 97.56 292 GLN A N 1
ATOM 2191 C CA . GLN A 1 292 ? 10.642 -13.229 -20.714 1.00 97.56 292 GLN A CA 1
ATOM 2192 C C . GLN A 1 292 ? 10.813 -11.945 -21.523 1.00 97.56 292 GLN A C 1
ATOM 2194 O O . GLN A 1 292 ? 9.969 -11.057 -21.519 1.00 97.56 292 GLN A O 1
ATOM 2199 N N . LEU A 1 293 ? 11.928 -11.858 -22.249 1.00 97.12 293 LEU A N 1
ATOM 2200 C CA . LEU A 1 293 ? 12.246 -10.702 -23.085 1.00 97.12 293 LEU A CA 1
ATOM 2201 C C . LEU A 1 293 ? 11.725 -10.876 -24.512 1.00 97.12 293 LEU A C 1
ATOM 2203 O O . LEU A 1 293 ? 11.934 -11.923 -25.134 1.00 97.12 293 LEU A O 1
ATOM 2207 N N . ASP A 1 294 ? 11.180 -9.803 -25.076 1.00 96.25 294 ASP A N 1
ATOM 2208 C CA . ASP A 1 294 ? 10.810 -9.724 -26.486 1.00 96.25 294 ASP A CA 1
ATOM 2209 C C . ASP A 1 294 ? 12.027 -9.950 -27.396 1.00 96.25 294 ASP A C 1
ATOM 2211 O O . ASP A 1 294 ? 13.168 -9.637 -27.016 1.00 96.25 294 ASP A O 1
ATOM 2215 N N . PRO A 1 295 ? 11.827 -10.435 -28.638 1.00 95.12 295 PRO A N 1
ATOM 2216 C CA . PRO A 1 295 ? 12.893 -10.503 -29.629 1.00 95.12 295 PRO A CA 1
ATOM 2217 C C . PRO A 1 295 ? 13.628 -9.158 -29.776 1.00 95.12 295 PRO A C 1
ATOM 2219 O O . PRO A 1 295 ? 12.998 -8.097 -29.747 1.00 95.12 295 PRO A O 1
ATOM 2222 N N . PRO A 1 296 ? 14.962 -9.165 -29.953 1.00 92.25 296 PRO A N 1
ATOM 2223 C CA . PRO A 1 296 ? 15.734 -7.931 -30.033 1.00 92.25 296 PRO A CA 1
ATOM 2224 C C . PRO A 1 296 ? 15.294 -7.089 -31.239 1.00 92.25 296 PRO A C 1
ATOM 2226 O O . PRO A 1 296 ? 15.372 -7.536 -32.384 1.00 92.25 296 PRO A O 1
ATOM 2229 N N . ARG A 1 297 ? 14.865 -5.849 -30.980 1.00 90.50 297 ARG A N 1
ATOM 2230 C CA . ARG A 1 297 ? 14.478 -4.876 -32.021 1.00 90.50 297 ARG A CA 1
ATOM 2231 C C . ARG A 1 297 ? 15.681 -4.129 -32.605 1.00 90.50 297 ARG A C 1
ATOM 2233 O O . ARG A 1 297 ? 15.644 -3.689 -33.751 1.00 90.50 297 ARG A O 1
ATOM 2240 N N . TYR A 1 298 ? 16.763 -4.029 -31.834 1.00 87.00 298 TYR A N 1
ATOM 2241 C CA . TYR A 1 298 ? 17.982 -3.306 -32.193 1.00 87.00 298 TYR A CA 1
ATOM 2242 C C . TYR A 1 298 ? 19.146 -4.276 -32.420 1.00 87.00 298 TYR A C 1
ATOM 2244 O O . TYR A 1 298 ? 19.303 -5.264 -31.702 1.00 87.00 298 TYR A O 1
ATOM 2252 N N . ARG A 1 299 ? 19.982 -3.998 -33.427 1.00 82.31 299 ARG A N 1
ATOM 2253 C CA . ARG A 1 299 ? 21.223 -4.748 -33.672 1.00 82.31 299 ARG A CA 1
ATOM 2254 C C . ARG A 1 299 ? 22.348 -4.116 -32.862 1.00 82.31 299 ARG A C 1
ATOM 2256 O O . ARG A 1 299 ? 22.659 -2.949 -33.072 1.00 82.31 299 ARG A O 1
ATOM 2263 N N . ILE A 1 300 ? 22.981 -4.891 -31.988 1.00 79.50 300 ILE A N 1
ATOM 2264 C CA . ILE A 1 300 ? 24.176 -4.446 -31.268 1.00 79.50 300 ILE A CA 1
ATOM 2265 C C . ILE A 1 300 ? 25.371 -4.594 -32.216 1.00 79.50 300 ILE A C 1
ATOM 2267 O O . ILE A 1 300 ? 25.709 -5.706 -32.621 1.00 79.50 300 ILE A O 1
ATOM 2271 N N . GLN A 1 301 ? 25.992 -3.478 -32.600 1.00 73.06 301 GLN A N 1
ATOM 2272 C CA . GLN A 1 301 ? 27.289 -3.477 -33.276 1.00 73.06 301 GLN A CA 1
ATOM 2273 C C . GLN A 1 301 ? 28.365 -3.183 -32.236 1.00 73.06 301 GLN A C 1
ATOM 2275 O O . GLN A 1 301 ? 28.439 -2.075 -31.714 1.00 73.06 301 GLN A O 1
ATOM 2280 N N . VAL A 1 302 ? 29.182 -4.185 -31.920 1.00 79.62 302 VAL A N 1
ATOM 2281 C CA . VAL A 1 302 ? 30.361 -3.993 -31.073 1.00 79.62 302 VAL A CA 1
ATOM 2282 C C . VAL A 1 302 ? 31.500 -3.526 -31.976 1.00 79.62 302 VAL A C 1
ATOM 2284 O O . VAL A 1 302 ? 31.934 -4.277 -32.849 1.00 79.62 302 VAL A O 1
ATOM 2287 N N . VAL A 1 303 ? 31.963 -2.290 -31.789 1.00 74.38 303 VAL A N 1
ATOM 2288 C CA . VAL A 1 303 ? 33.218 -1.810 -32.383 1.00 74.38 303 VAL A CA 1
ATOM 2289 C C . VAL A 1 303 ? 34.330 -2.158 -31.397 1.00 74.38 303 VAL A C 1
ATOM 2291 O O . VAL A 1 303 ? 34.293 -1.718 -30.251 1.00 74.38 303 VAL A O 1
ATOM 2294 N N . GLN A 1 304 ? 35.260 -3.016 -31.812 1.00 68.75 304 GLN A N 1
ATOM 2295 C CA . GLN A 1 304 ? 36.510 -3.248 -31.090 1.00 68.75 304 GLN A CA 1
ATOM 2296 C C . GLN A 1 304 ? 37.594 -2.396 -31.748 1.00 68.75 304 GLN A C 1
ATOM 2298 O O . GLN A 1 304 ? 37.788 -2.515 -32.960 1.00 68.75 304 GLN A O 1
ATOM 2303 N N . ASP A 1 305 ? 38.255 -1.561 -30.947 1.00 64.69 305 ASP A N 1
ATOM 2304 C CA . ASP A 1 305 ? 39.453 -0.804 -31.329 1.00 64.69 305 ASP A CA 1
ATOM 2305 C C . ASP A 1 305 ? 40.730 -1.640 -31.143 1.00 64.69 305 ASP A C 1
ATOM 2307 O O . ASP A 1 305 ? 40.810 -2.399 -30.144 1.00 64.69 305 ASP A O 1
#